Protein AF-A0A843HPQ5-F1 (afdb_monomer_lite)

Foldseek 3Di:
DLCQLCVLQVFPQWDADPLFIHGDQVRQDPDPVSLVSLVVSCVSQLLNFWDADPVRGIDGDCSLPCPVCVPDPPNPDDRDDDDDPQAFDPLQLLLCQLCVSQPQSQWDRDPSDIDGNPVSDSLSCSSQQARQRSRDDDDDPKHKFWPAKDKDFQPVLDLPPCVLCVSDPQSQKDKDFADDPDDDDDHPRPGIDIDGNRVRDRQSRRSCVRGPSNRMDITIDMDIDD

pLDDT: mean 87.88, std 9.89, range [51.66, 97.44]

Secondary structure (DSSP, 8-state):
--SHHHHH--STTEEEETTEEEE-GGG----HHHHHHHHHHHHT-TT--EEE-TTS-EEES----SHHHHT-TT-----------S---TT-----HHHHT-TT--EEEETTEEEE-TTT-----HHHHT-TT--S--SS---EEEEEEEEEE-TTT-----HHHHH-TT--EEEEE-------TT-S-TTEEEEE-TTT-----HHHHH-TT--EEEEEEEEE--

Sequence (226 aa):
NCGLCKETFDSPALKRDENALRYDPSLDEDTEENKAKRLEAIYACPVSSLTESEDNKLFGYCVSCGKCVNECKEEARSFQVISWDGEVNDDCISCGICAELCPEDAITLQRGAINVDLDKCIMCETCAIHCPKDAIPKTTSVKYEIAGGFNYIDENLCVKCGLCEGICPEEAISTVEISSDEVNLGTKNKNLKFVVDDDKCIYCGACMNICPSKSFIFEREFERVN

Radius of gyration: 22.91 Å; chains: 1; bounding box: 70×32×64 Å

Structure (mmCIF, N/CA/C/O backbone):
data_AF-A0A843HPQ5-F1
#
_entry.id   AF-A0A843HPQ5-F1
#
loop_
_atom_site.group_PDB
_atom_site.id
_atom_site.type_symbol
_atom_site.label_atom_id
_atom_site.label_alt_id
_atom_site.label_comp_id
_atom_site.label_asym_id
_atom_site.label_entity_id
_atom_site.label_seq_id
_atom_site.pdbx_PDB_ins_code
_atom_site.Cartn_x
_atom_site.Cartn_y
_atom_site.Cartn_z
_atom_site.occupancy
_atom_site.B_iso_or_equiv
_atom_site.auth_seq_id
_atom_site.auth_comp_id
_atom_site.auth_asym_id
_atom_site.auth_atom_id
_atom_site.pdbx_PDB_model_num
ATOM 1 N N . ASN A 1 1 ?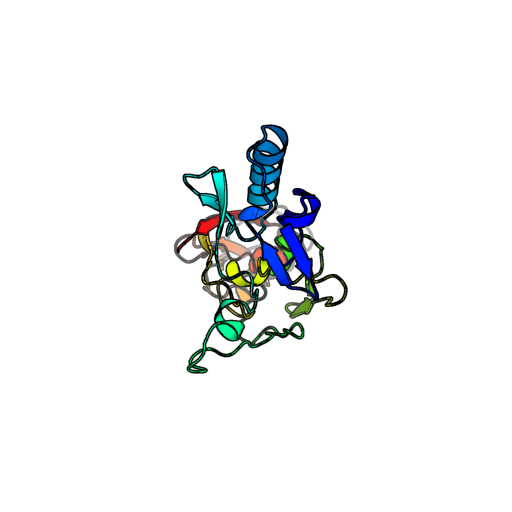 -11.115 -2.108 10.274 1.00 75.19 1 ASN A N 1
ATOM 2 C CA . ASN A 1 1 ? -11.541 -3.044 11.351 1.00 75.19 1 ASN A CA 1
ATOM 3 C C . ASN A 1 1 ? -10.697 -4.325 11.382 1.00 75.19 1 ASN A C 1
ATOM 5 O O . ASN A 1 1 ? -11.216 -5.411 11.637 1.00 75.19 1 ASN A O 1
ATOM 9 N N . CYS A 1 2 ? -9.385 -4.215 11.163 1.00 81.56 2 CYS A N 1
ATOM 10 C CA . CYS A 1 2 ? -8.549 -5.392 10.936 1.00 81.56 2 CYS A CA 1
ATOM 11 C C . CYS A 1 2 ? -8.356 -6.295 12.156 1.00 81.56 2 CYS A C 1
ATOM 13 O O . CYS A 1 2 ? -8.184 -7.494 11.993 1.00 81.56 2 CYS A O 1
ATOM 15 N N . GLY A 1 3 ? -8.455 -5.752 13.371 1.00 85.12 3 GLY A N 1
ATOM 16 C CA . GLY A 1 3 ? -8.310 -6.539 14.597 1.00 85.12 3 GLY A CA 1
ATOM 17 C C . GLY A 1 3 ? -6.935 -6.456 15.252 1.00 85.12 3 GLY A C 1
ATOM 18 O O . GLY A 1 3 ? -6.853 -6.769 16.430 1.00 85.12 3 GLY A O 1
ATOM 19 N N . LEU A 1 4 ? -5.903 -5.943 14.576 1.00 88.38 4 LEU A N 1
ATOM 20 C CA . LEU A 1 4 ? -4.533 -5.900 15.117 1.00 88.38 4 LEU A CA 1
ATOM 21 C C . LEU A 1 4 ? -4.435 -5.191 16.480 1.00 88.38 4 LEU A C 1
ATOM 23 O O . LEU A 1 4 ? -3.784 -5.671 17.400 1.00 88.38 4 LEU A O 1
ATOM 27 N N . CYS A 1 5 ? -5.170 -4.092 16.667 1.00 88.31 5 CYS A N 1
ATOM 28 C CA . CYS A 1 5 ? -5.234 -3.398 17.956 1.00 88.31 5 CYS A CA 1
ATOM 29 C C . CYS A 1 5 ? -5.894 -4.224 19.077 1.00 88.31 5 CYS A C 1
ATOM 31 O O . CYS A 1 5 ? -5.607 -4.008 20.249 1.00 88.31 5 CYS A O 1
ATOM 33 N N . LYS A 1 6 ? -6.783 -5.167 18.740 1.00 87.44 6 LYS A N 1
ATOM 34 C CA . LYS A 1 6 ? -7.411 -6.084 19.702 1.00 87.44 6 LYS A CA 1
ATOM 35 C C . LYS A 1 6 ? -6.463 -7.205 20.126 1.00 87.44 6 LYS A C 1
ATOM 37 O O . LYS A 1 6 ? -6.603 -7.719 21.237 1.00 87.44 6 LYS A O 1
ATOM 42 N N . GLU A 1 7 ? -5.560 -7.611 19.242 1.00 88.19 7 GLU A N 1
ATOM 43 C CA . GLU A 1 7 ? -4.557 -8.640 19.528 1.00 88.19 7 GLU A CA 1
ATOM 44 C C . GLU A 1 7 ? -3.530 -8.141 20.544 1.00 88.19 7 GLU A C 1
ATOM 46 O O . GLU A 1 7 ? -3.144 -8.894 21.433 1.00 88.19 7 GLU A O 1
ATOM 51 N N . THR A 1 8 ? -3.157 -6.860 20.470 1.00 88.75 8 THR A N 1
ATOM 52 C CA . THR A 1 8 ? -2.258 -6.230 21.446 1.00 88.75 8 THR A CA 1
ATOM 53 C C . THR A 1 8 ? -2.991 -5.776 22.710 1.00 88.75 8 THR A C 1
ATOM 55 O O . THR A 1 8 ? -2.541 -6.051 23.822 1.00 88.75 8 THR A O 1
ATOM 58 N N . PHE A 1 9 ? -4.173 -5.158 22.585 1.00 89.00 9 PHE A N 1
ATOM 59 C CA . PHE A 1 9 ? -4.995 -4.782 23.738 1.00 89.00 9 PHE A CA 1
ATOM 60 C C . PHE A 1 9 ? -6.090 -5.812 24.030 1.00 89.00 9 PHE A C 1
ATOM 62 O O . PHE A 1 9 ? -7.265 -5.650 23.680 1.00 89.00 9 PHE A O 1
ATOM 69 N N . ASP A 1 10 ? -5.702 -6.880 24.730 1.00 83.44 10 ASP A N 1
ATOM 70 C CA . ASP A 1 10 ? -6.635 -7.893 25.223 1.00 83.44 10 ASP A CA 1
ATOM 71 C C . ASP A 1 10 ? -7.395 -7.428 26.475 1.00 83.44 10 ASP A C 1
ATOM 73 O O . ASP A 1 10 ? -7.060 -7.773 27.607 1.00 83.44 10 ASP A O 1
ATOM 77 N N . SER A 1 11 ? -8.406 -6.584 26.258 1.00 85.19 11 SER A N 1
ATOM 78 C CA . SER A 1 11 ? -9.277 -6.029 27.297 1.00 85.19 11 SER A CA 1
ATOM 79 C C . SER A 1 11 ? -10.754 -6.235 26.952 1.00 85.19 11 SER A C 1
ATOM 81 O O . SER A 1 11 ? -11.117 -6.167 25.778 1.00 85.19 11 SER A O 1
ATOM 83 N N . PRO A 1 12 ? -11.654 -6.406 27.942 1.00 86.12 12 PRO A N 1
ATOM 84 C CA . PRO A 1 12 ? -13.098 -6.388 27.708 1.00 86.12 12 PRO A CA 1
ATOM 85 C C . PRO A 1 12 ? -13.594 -5.093 27.055 1.00 86.12 12 PRO A C 1
ATOM 87 O O . PRO A 1 12 ? -14.658 -5.104 26.438 1.00 86.12 12 PRO A O 1
ATOM 90 N N . ALA A 1 13 ? -12.845 -3.998 27.189 1.00 88.19 13 ALA A N 1
ATOM 91 C CA . ALA A 1 13 ? -13.174 -2.719 26.583 1.00 88.19 13 ALA A CA 1
ATOM 92 C C . ALA A 1 13 ? -13.064 -2.737 25.062 1.00 88.19 13 ALA A C 1
ATOM 94 O O . ALA A 1 13 ? -13.847 -2.064 24.408 1.00 88.19 13 ALA A O 1
ATOM 95 N N . LEU A 1 14 ? -12.131 -3.497 24.485 1.00 87.75 14 LEU A N 1
ATOM 96 C CA . LEU A 1 14 ? -11.937 -3.582 23.042 1.00 87.75 14 LEU A CA 1
ATOM 97 C C . LEU A 1 14 ? -12.294 -4.993 22.583 1.00 87.75 14 LEU A C 1
ATOM 99 O O . LEU A 1 14 ? -11.718 -5.967 23.047 1.00 87.75 14 LEU A O 1
ATOM 103 N N . LYS A 1 15 ? -13.247 -5.133 21.666 1.00 86.56 15 LYS A N 1
ATOM 104 C CA . LYS A 1 15 ? -13.678 -6.424 21.111 1.00 86.56 15 LYS A CA 1
ATOM 105 C C . LYS A 1 15 ? -13.768 -6.349 19.594 1.00 86.56 15 LYS A C 1
ATOM 107 O O . LYS A 1 15 ? -13.924 -5.269 19.028 1.00 86.56 15 LYS A O 1
ATOM 112 N N . ARG A 1 16 ? -13.691 -7.503 18.936 1.00 83.31 16 ARG A N 1
ATOM 113 C CA . ARG A 1 16 ? -13.966 -7.653 17.505 1.00 83.31 16 ARG A CA 1
ATOM 114 C C . ARG A 1 16 ? -15.173 -8.570 17.361 1.00 83.31 16 ARG A C 1
ATOM 116 O O . ARG A 1 16 ? -15.117 -9.705 17.819 1.00 83.31 16 ARG A O 1
ATOM 123 N N . ASP A 1 17 ? -16.241 -8.056 16.770 1.00 79.12 17 ASP A N 1
ATOM 124 C CA . ASP A 1 17 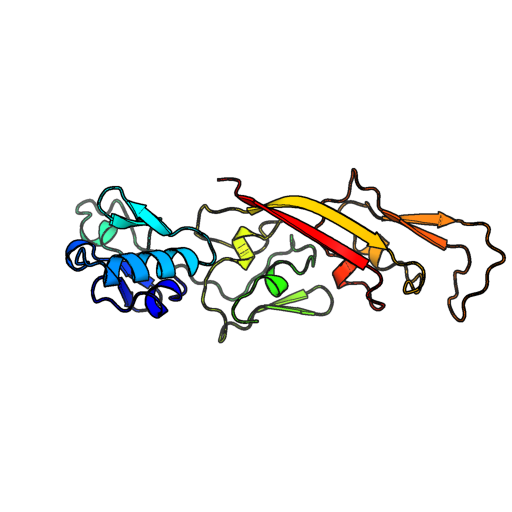? -17.496 -8.773 16.545 1.00 79.12 17 ASP A CA 1
ATOM 125 C C . ASP A 1 17 ? -17.842 -8.701 15.058 1.00 79.12 17 ASP A C 1
ATOM 127 O O . ASP A 1 17 ? -17.848 -7.605 14.502 1.00 79.12 17 ASP A O 1
ATOM 131 N N . GLU A 1 18 ? -18.032 -9.853 14.412 1.00 71.56 18 GLU A N 1
ATOM 132 C CA . GLU A 1 18 ? -18.406 -9.980 12.990 1.00 71.56 18 GLU A CA 1
ATOM 133 C C . GLU A 1 18 ? -17.689 -8.976 12.050 1.00 71.56 18 GLU A C 1
ATOM 135 O O . GLU A 1 18 ? -18.308 -8.267 11.263 1.00 71.56 18 GLU A O 1
ATOM 140 N N . ASN A 1 19 ? -16.351 -8.906 12.144 1.00 67.75 19 ASN A N 1
ATOM 141 C CA . ASN A 1 19 ? -15.459 -8.006 11.385 1.00 67.75 19 ASN A CA 1
ATOM 142 C C . ASN A 1 19 ? -15.483 -6.523 11.755 1.00 67.75 19 ASN A C 1
ATOM 144 O O . ASN A 1 19 ? -14.952 -5.693 11.015 1.00 67.75 19 ASN A O 1
ATOM 148 N N . ALA A 1 20 ? -16.014 -6.173 12.916 1.00 74.62 20 ALA A N 1
ATOM 149 C CA . ALA A 1 20 ? -16.107 -4.792 13.332 1.00 74.62 20 ALA A CA 1
ATOM 150 C C . ALA A 1 20 ? -15.548 -4.605 14.748 1.00 74.62 20 ALA A C 1
ATOM 152 O O . ALA A 1 20 ? -15.839 -5.361 15.677 1.00 74.62 20 ALA A O 1
ATOM 153 N N . LEU A 1 21 ? -14.681 -3.605 14.906 1.00 80.62 21 LEU A N 1
ATOM 154 C CA . LEU A 1 21 ? -14.078 -3.294 16.197 1.00 80.62 21 LEU A CA 1
ATOM 155 C C . LEU A 1 21 ? -15.098 -2.571 17.078 1.00 80.62 21 LEU A C 1
ATOM 157 O O . LEU A 1 21 ? -15.934 -1.798 16.612 1.00 80.62 21 LEU A O 1
ATOM 161 N N . ARG A 1 22 ? -15.073 -2.849 18.374 1.00 82.00 22 ARG A N 1
ATOM 162 C CA . ARG A 1 22 ? -15.995 -2.296 19.364 1.00 82.00 22 ARG A CA 1
ATOM 163 C C . ARG A 1 22 ? -15.175 -1.860 20.553 1.00 82.00 22 ARG A C 1
ATOM 165 O O . ARG A 1 22 ? -14.556 -2.705 21.186 1.00 82.00 22 ARG A O 1
ATOM 172 N N . TYR A 1 23 ? -15.175 -0.565 20.835 1.00 85.12 23 TYR A N 1
ATOM 173 C CA . TYR A 1 23 ? -14.546 -0.028 22.030 1.00 85.12 23 TYR A CA 1
ATOM 174 C C . TYR A 1 23 ? -15.611 0.536 22.971 1.00 85.12 23 TYR A C 1
ATOM 176 O O . TYR A 1 23 ? -16.420 1.372 22.562 1.00 85.12 23 TYR A O 1
ATOM 184 N N . ASP A 1 24 ? -15.624 0.053 24.209 1.00 85.56 24 ASP A N 1
ATOM 185 C CA . ASP A 1 24 ? -16.437 0.556 25.308 1.00 85.56 24 ASP A CA 1
ATOM 186 C C . ASP A 1 24 ? -15.519 1.176 26.376 1.00 85.56 24 ASP A C 1
ATOM 188 O O . ASP A 1 24 ? -14.944 0.449 27.193 1.00 85.56 24 ASP A O 1
ATOM 192 N N . PRO A 1 25 ? -15.376 2.513 26.400 1.00 85.44 25 PRO A N 1
ATOM 193 C CA . PRO A 1 25 ? -14.498 3.189 27.349 1.00 85.44 25 PRO A CA 1
ATOM 194 C C . PRO A 1 25 ? -14.936 3.024 28.811 1.00 85.44 25 PRO A C 1
ATOM 196 O O . PRO A 1 25 ? -14.119 3.241 29.702 1.00 85.44 25 PRO A O 1
ATOM 199 N N . SER A 1 26 ? -16.188 2.628 29.083 1.00 86.88 26 SER A N 1
ATOM 200 C CA . SER A 1 26 ? -16.657 2.374 30.455 1.00 86.88 26 SER A CA 1
ATOM 201 C C . SER A 1 26 ? -16.096 1.082 31.056 1.00 86.88 26 SER A C 1
ATOM 203 O O . SER A 1 26 ? -16.088 0.927 32.275 1.00 86.88 26 SER A O 1
ATOM 205 N N . LEU A 1 27 ? -15.605 0.175 30.207 1.00 88.81 27 LEU A N 1
ATOM 206 C CA . LEU A 1 27 ? -14.973 -1.084 30.599 1.00 88.81 27 LEU A CA 1
ATOM 207 C C . LEU A 1 27 ? -13.438 -0.997 30.591 1.00 88.81 27 LEU A C 1
ATOM 209 O O . LEU A 1 27 ? -12.770 -1.978 30.912 1.00 88.81 27 LEU A O 1
ATOM 213 N N . ASP A 1 28 ? -12.869 0.141 30.183 1.00 89.38 28 ASP A N 1
ATOM 214 C CA . ASP A 1 28 ? -11.424 0.360 30.155 1.00 89.38 28 ASP A CA 1
ATOM 215 C C . ASP A 1 28 ? -10.967 0.955 31.490 1.00 89.38 28 ASP A C 1
ATOM 217 O O . ASP A 1 28 ? -11.186 2.135 31.761 1.00 89.38 28 ASP A O 1
ATOM 221 N N . GLU A 1 29 ? -10.345 0.152 32.346 1.00 89.06 29 GLU A N 1
ATOM 222 C CA . GLU A 1 29 ? -9.823 0.621 33.631 1.00 89.06 29 GLU A CA 1
ATOM 223 C C . GLU A 1 29 ? -8.525 1.425 33.449 1.00 89.06 29 GLU A C 1
ATOM 225 O O . GLU A 1 29 ? -7.675 1.085 32.622 1.00 89.06 29 GLU A O 1
ATOM 230 N N . ASP A 1 30 ? -8.336 2.494 34.230 1.00 87.94 30 ASP A N 1
ATOM 231 C CA . ASP A 1 30 ? -7.114 3.307 34.167 1.00 87.94 30 ASP A CA 1
ATOM 232 C C . ASP A 1 30 ? -5.986 2.714 35.027 1.00 87.94 30 ASP A C 1
ATOM 234 O O . ASP A 1 30 ? -5.630 3.226 36.088 1.00 87.94 30 ASP A O 1
ATOM 238 N N . THR A 1 31 ? -5.454 1.578 34.577 1.00 90.75 31 THR A N 1
ATOM 239 C CA . THR A 1 31 ? -4.300 0.899 35.181 1.00 90.75 31 THR A CA 1
ATOM 240 C C . THR A 1 31 ? -3.042 1.125 34.342 1.00 90.75 31 THR A C 1
ATOM 242 O O . THR A 1 31 ? -3.123 1.348 33.134 1.00 90.75 31 THR A O 1
ATOM 245 N N . GLU A 1 32 ? -1.857 1.028 34.953 1.00 88.75 32 GLU A N 1
ATOM 246 C CA . GLU A 1 32 ? -0.580 1.134 34.221 1.00 88.75 32 GLU A CA 1
ATOM 247 C C . GLU A 1 32 ? -0.431 0.049 33.140 1.00 88.75 32 GLU A C 1
ATOM 249 O O . GLU A 1 32 ? 0.114 0.305 32.068 1.00 88.75 32 GLU A O 1
ATOM 254 N N . GLU A 1 33 ? -0.983 -1.143 33.379 1.00 89.81 33 GLU A N 1
ATOM 255 C CA . GLU A 1 33 ? -1.026 -2.218 32.384 1.00 89.81 33 GLU A CA 1
ATOM 256 C C . GLU A 1 33 ? -1.899 -1.839 31.180 1.00 89.81 33 GLU A C 1
ATOM 258 O O . GLU A 1 33 ? -1.475 -1.996 30.034 1.00 89.81 33 GLU A O 1
ATOM 263 N N . ASN A 1 34 ? -3.096 -1.292 31.415 1.00 88.62 34 ASN A N 1
ATOM 264 C CA . ASN A 1 34 ? -3.974 -0.870 30.326 1.00 88.62 34 ASN A CA 1
ATOM 265 C C . ASN A 1 34 ? -3.398 0.328 29.565 1.00 88.62 34 ASN A C 1
ATOM 267 O O . ASN A 1 34 ? -3.519 0.360 28.344 1.00 88.62 34 ASN A O 1
ATOM 271 N N . LYS A 1 35 ? -2.718 1.268 30.237 1.00 88.81 35 LYS A N 1
ATOM 272 C CA . LYS A 1 35 ? -1.985 2.362 29.571 1.00 88.81 35 LYS A CA 1
ATOM 273 C C . LYS A 1 35 ? -0.956 1.827 28.577 1.00 88.81 35 LYS A C 1
ATOM 275 O O . LYS A 1 35 ? -0.959 2.236 27.418 1.00 88.81 35 LYS A O 1
ATOM 280 N N . ALA A 1 36 ? -0.121 0.877 29.004 1.00 88.69 36 ALA A N 1
ATOM 281 C CA . ALA A 1 36 ? 0.876 0.261 28.131 1.00 88.69 36 ALA A CA 1
ATOM 282 C C . ALA A 1 36 ? 0.223 -0.450 26.931 1.00 88.69 36 ALA A C 1
ATOM 284 O O . ALA A 1 36 ? 0.604 -0.209 25.787 1.00 88.69 36 ALA A O 1
ATOM 285 N N . LYS A 1 37 ? -0.826 -1.248 27.166 1.00 90.12 37 LYS A N 1
ATOM 286 C CA . LYS A 1 37 ? -1.526 -1.965 26.088 1.00 90.12 37 LYS A CA 1
ATOM 287 C C . LYS A 1 37 ? -2.279 -1.041 25.125 1.00 90.12 37 LYS A C 1
ATOM 289 O O . LYS A 1 37 ? -2.337 -1.329 23.932 1.00 90.12 37 LYS A O 1
ATOM 294 N N . ARG A 1 38 ? -2.842 0.081 25.595 1.00 90.19 38 ARG A N 1
ATOM 295 C CA . ARG A 1 38 ? -3.448 1.102 24.718 1.00 90.19 38 ARG A CA 1
ATOM 296 C C . ARG A 1 38 ? -2.418 1.682 23.762 1.00 90.19 38 ARG A C 1
ATOM 298 O O . ARG A 1 38 ? -2.693 1.805 22.571 1.00 90.19 38 ARG A O 1
ATOM 305 N N . LEU A 1 39 ? -1.231 1.992 24.275 1.00 89.00 39 LEU A N 1
ATOM 306 C CA . LEU A 1 39 ? -0.132 2.487 23.462 1.00 89.00 39 LEU A CA 1
ATOM 307 C C . LEU A 1 39 ? 0.282 1.456 22.397 1.00 89.00 39 LEU A C 1
ATOM 309 O O . LEU A 1 39 ? 0.426 1.806 21.227 1.00 89.00 39 LEU A O 1
ATOM 313 N N . GLU A 1 40 ? 0.384 0.176 22.763 1.00 90.56 40 GLU A N 1
ATOM 314 C CA . GLU A 1 40 ? 0.637 -0.911 21.806 1.00 90.56 40 GLU A CA 1
ATOM 315 C C . GLU A 1 40 ? -0.475 -1.041 20.752 1.00 90.56 40 GLU A C 1
ATOM 317 O O . GLU A 1 40 ? -0.189 -1.231 19.572 1.00 90.56 40 GLU A O 1
ATOM 322 N N . ALA A 1 41 ? -1.746 -0.896 21.136 1.00 89.88 41 ALA A N 1
ATOM 323 C CA . ALA A 1 41 ? -2.879 -0.901 20.209 1.00 89.88 41 ALA A CA 1
ATOM 324 C C . ALA A 1 41 ? -2.863 0.270 19.221 1.00 89.88 41 ALA A C 1
ATOM 326 O O . ALA A 1 41 ? -3.220 0.087 18.054 1.00 89.88 41 ALA A O 1
ATOM 327 N N . ILE A 1 42 ? -2.440 1.454 19.670 1.00 89.38 42 ILE A N 1
ATOM 328 C CA . ILE A 1 42 ? -2.253 2.627 18.811 1.00 89.38 42 ILE A CA 1
ATOM 329 C C . ILE A 1 42 ? -1.168 2.338 17.769 1.00 89.38 42 ILE A C 1
ATOM 331 O O . ILE A 1 42 ? -1.420 2.509 16.576 1.00 89.38 42 ILE A O 1
ATOM 335 N N . TYR A 1 43 ? -0.008 1.826 18.188 1.00 88.38 43 TYR A N 1
ATOM 336 C CA . TYR A 1 43 ? 1.087 1.494 17.269 1.00 88.38 43 TYR A CA 1
ATOM 337 C C . TYR A 1 43 ? 0.780 0.315 16.342 1.00 88.38 43 TYR A C 1
ATOM 339 O O . TYR A 1 43 ? 1.254 0.288 15.211 1.00 88.38 43 TYR A O 1
ATOM 347 N N . ALA A 1 44 ? -0.046 -0.634 16.783 1.00 89.31 44 ALA A N 1
ATOM 348 C CA . ALA A 1 44 ? -0.500 -1.746 15.954 1.00 89.31 44 ALA A CA 1
ATOM 349 C C . ALA A 1 44 ? -1.505 -1.321 14.870 1.00 89.31 44 ALA A C 1
ATOM 351 O O . ALA A 1 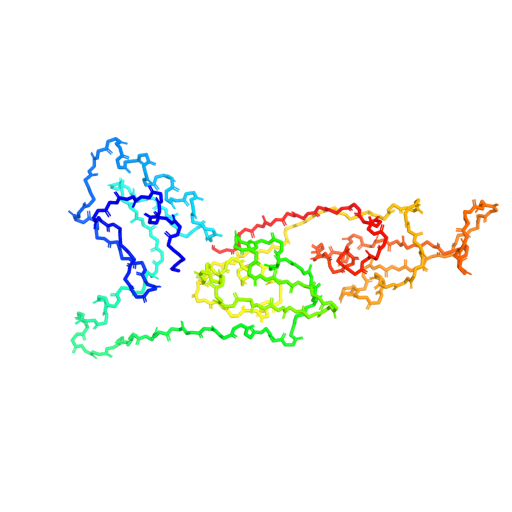44 ? -1.837 -2.123 13.999 1.00 89.31 44 ALA A O 1
ATOM 352 N N . CYS A 1 45 ? -2.040 -0.094 14.915 1.00 87.56 45 CYS A N 1
ATOM 353 C CA . CYS A 1 45 ? -3.002 0.380 13.930 1.00 87.56 45 CYS A CA 1
ATOM 354 C C . CYS A 1 45 ? -2.300 0.721 12.603 1.00 87.56 45 CYS A C 1
ATOM 356 O O . CYS A 1 45 ? -1.664 1.769 12.500 1.00 87.56 45 CYS A O 1
ATOM 358 N N . PRO A 1 46 ? -2.492 -0.068 11.531 1.00 83.69 46 PRO A N 1
ATOM 359 C CA . PRO A 1 46 ? -1.712 0.074 10.299 1.00 83.69 46 PRO A CA 1
ATOM 360 C C . PRO A 1 46 ? -2.164 1.264 9.434 1.00 83.69 46 PRO A C 1
ATOM 362 O O . PRO A 1 46 ? -1.616 1.509 8.362 1.00 83.69 46 PRO A O 1
ATOM 365 N N . VAL A 1 47 ? -3.195 1.983 9.883 1.00 84.56 47 VAL A N 1
ATOM 366 C CA . VAL A 1 47 ? -3.717 3.203 9.256 1.00 84.56 47 VAL A CA 1
ATOM 367 C C . VAL A 1 47 ? -3.713 4.391 10.223 1.00 84.56 47 VAL A C 1
ATOM 369 O O . VAL A 1 47 ? -4.398 5.380 9.978 1.00 84.56 47 VAL A O 1
ATOM 372 N N . SER A 1 48 ? -2.972 4.290 11.338 1.00 83.69 48 SER A N 1
ATOM 373 C CA . SER A 1 48 ? -2.665 5.401 12.262 1.00 83.69 48 SER A CA 1
ATOM 374 C C . SER A 1 48 ? -3.884 6.226 12.685 1.00 83.69 48 SER A C 1
ATOM 376 O O . SER A 1 48 ? -3.877 7.458 12.714 1.00 83.69 48 SER A O 1
ATOM 378 N N . SER A 1 49 ? -4.976 5.521 12.947 1.00 81.62 49 SER A N 1
ATOM 379 C CA . SER A 1 49 ? -6.313 6.098 13.109 1.00 81.62 49 SER A CA 1
ATOM 380 C C . SER A 1 49 ? -6.846 5.985 14.537 1.00 81.62 49 SER A C 1
ATOM 382 O O . SER A 1 49 ? -7.896 6.546 14.854 1.00 81.62 49 SER A O 1
ATOM 384 N N . LEU A 1 50 ? -6.113 5.268 15.389 1.00 85.62 50 LEU A N 1
ATOM 385 C CA . LEU A 1 50 ? -6.302 5.240 16.830 1.00 85.62 50 LEU A CA 1
ATOM 386 C C . LEU A 1 50 ? -5.354 6.248 17.477 1.00 85.62 50 LEU A C 1
ATOM 388 O O . LEU A 1 50 ? -4.189 6.342 17.101 1.00 85.62 50 LEU A O 1
ATOM 392 N N . THR A 1 51 ? -5.859 6.972 18.462 1.00 87.00 51 THR A N 1
ATOM 393 C CA . THR A 1 51 ? -5.121 7.912 19.304 1.00 87.00 51 THR A CA 1
ATOM 394 C C . THR A 1 51 ? -5.557 7.735 20.757 1.00 87.00 51 THR A C 1
ATOM 396 O O . THR A 1 51 ? -6.466 6.958 21.056 1.00 87.00 51 THR A O 1
ATOM 399 N N . GLU A 1 52 ? -4.929 8.466 21.672 1.00 87.94 52 GLU A N 1
ATOM 400 C CA . GLU A 1 52 ? -5.375 8.560 23.062 1.00 87.94 52 GLU A CA 1
ATOM 401 C C . GLU A 1 52 ? -6.119 9.888 23.288 1.00 87.94 52 GLU A C 1
ATOM 403 O O . GLU A 1 52 ? -5.760 10.911 22.701 1.00 87.94 52 GLU A O 1
ATOM 408 N N . SER A 1 53 ? -7.193 9.867 24.080 1.00 86.50 53 SER A N 1
ATOM 409 C CA . SER A 1 53 ? -7.889 11.071 24.548 1.00 86.50 53 SER A CA 1
ATOM 410 C C . SER A 1 53 ? -7.230 11.658 25.801 1.00 86.50 53 SER A C 1
ATOM 412 O O . SER A 1 53 ? -6.423 11.005 26.455 1.00 86.50 53 SER A O 1
ATOM 414 N N . GLU A 1 54 ? -7.637 12.867 26.196 1.00 85.06 54 GLU A N 1
ATOM 415 C CA . GLU A 1 54 ? -7.173 13.511 27.439 1.00 85.06 54 GLU A CA 1
ATOM 416 C C . GLU A 1 54 ? -7.440 12.666 28.705 1.00 85.06 54 GLU A C 1
ATOM 418 O O . GLU A 1 54 ? -6.692 12.756 29.675 1.00 85.06 54 GLU A O 1
ATOM 423 N N . ASP A 1 55 ? -8.459 11.800 28.675 1.00 84.12 55 ASP A N 1
ATOM 424 C CA . ASP A 1 55 ? -8.845 10.906 29.779 1.00 84.12 55 ASP A CA 1
ATOM 425 C C . ASP A 1 55 ? -8.151 9.525 29.726 1.00 84.12 55 ASP A C 1
ATOM 427 O O . ASP A 1 55 ? -8.632 8.559 30.328 1.00 84.12 55 ASP A O 1
ATOM 431 N N . ASN A 1 56 ? -7.052 9.396 28.973 1.00 83.69 56 ASN A N 1
ATOM 432 C CA . ASN A 1 56 ? -6.323 8.140 28.755 1.00 83.69 56 ASN A CA 1
ATOM 433 C C . ASN A 1 56 ? -7.221 7.007 28.215 1.00 83.69 56 ASN A C 1
ATOM 435 O O . ASN A 1 56 ? -7.190 5.878 28.713 1.00 83.69 56 ASN A O 1
ATOM 439 N N . LYS A 1 57 ? -8.079 7.300 27.230 1.00 85.50 57 LYS A N 1
ATOM 440 C CA . LYS A 1 57 ? -8.924 6.306 26.542 1.00 85.50 57 LYS A CA 1
ATOM 441 C C . LYS A 1 57 ? -8.559 6.214 25.073 1.00 85.50 57 LYS A C 1
ATOM 443 O O . LYS A 1 57 ? -8.090 7.188 24.489 1.00 85.50 57 LYS A O 1
ATOM 448 N N . LEU A 1 58 ? -8.825 5.062 24.455 1.00 83.44 58 LEU A N 1
ATOM 449 C CA . LEU A 1 58 ? -8.702 4.953 23.004 1.00 83.44 58 LEU A CA 1
ATOM 450 C C . LEU A 1 58 ? -9.735 5.864 22.337 1.00 83.44 58 LEU A C 1
ATOM 452 O O . LEU A 1 58 ? -10.933 5.802 22.613 1.00 83.44 58 LEU A O 1
ATOM 456 N N . PHE A 1 59 ? -9.251 6.700 21.435 1.00 81.44 59 PHE A N 1
ATOM 457 C CA . PHE A 1 59 ? -10.041 7.598 20.614 1.00 81.44 59 PHE A CA 1
ATOM 458 C C . PHE A 1 59 ? -9.717 7.354 19.138 1.00 81.44 59 PHE A C 1
ATOM 460 O O . PHE A 1 59 ? -8.642 6.865 18.799 1.00 81.44 59 PHE A O 1
ATOM 467 N N . GLY A 1 60 ? -10.660 7.638 18.242 1.00 75.62 60 GLY A N 1
ATOM 468 C CA . GLY A 1 60 ? -10.470 7.415 16.812 1.00 75.62 60 GLY A CA 1
ATOM 469 C C . GLY A 1 60 ? -11.746 7.571 15.985 1.00 75.62 60 GLY A C 1
ATOM 470 O O . GLY A 1 60 ? -12.786 8.017 16.470 1.00 75.62 60 GLY A O 1
ATOM 471 N N . TYR A 1 61 ? -11.642 7.202 14.710 1.00 67.25 61 TYR A N 1
ATOM 472 C CA . TYR A 1 61 ? -12.715 7.186 13.707 1.00 67.25 61 TYR A CA 1
ATOM 473 C C . TYR A 1 61 ? -13.838 6.169 14.001 1.00 67.25 61 TYR A C 1
ATOM 475 O O . TYR A 1 61 ? -13.764 5.347 14.915 1.00 67.25 61 TYR A O 1
ATOM 483 N N . CYS A 1 62 ? -14.909 6.220 13.197 1.00 73.38 62 CYS A N 1
ATOM 484 C CA . CYS A 1 62 ? -16.056 5.316 13.297 1.00 73.38 62 CYS A CA 1
ATOM 485 C C . CYS A 1 62 ? -15.627 3.838 13.222 1.00 73.38 62 CYS A C 1
ATOM 487 O O . CYS A 1 62 ? -15.326 3.320 12.151 1.00 73.38 62 CYS A O 1
ATOM 489 N N . VAL A 1 63 ? -15.718 3.113 14.339 1.00 69.69 63 VAL A N 1
ATOM 490 C CA . VAL A 1 63 ? -15.446 1.659 14.397 1.00 69.69 63 VAL A CA 1
ATOM 491 C C . VAL A 1 63 ? -16.603 0.805 13.853 1.00 69.69 63 VAL A C 1
ATOM 493 O O . VAL A 1 63 ? -16.654 -0.411 14.025 1.00 69.69 63 VAL A O 1
ATOM 496 N N . SER A 1 64 ? -17.578 1.447 13.202 1.00 71.06 64 SER A N 1
ATOM 497 C CA . SER A 1 64 ? -18.784 0.807 12.678 1.00 71.06 64 SER A CA 1
ATOM 498 C C . SER A 1 64 ? -19.546 0.019 13.753 1.00 71.06 64 SER A C 1
ATOM 500 O O . SER A 1 64 ? -19.976 -1.102 13.505 1.00 71.06 64 SER A O 1
ATOM 502 N N . CYS A 1 65 ? -19.706 0.589 14.960 1.00 72.19 65 CYS A N 1
ATOM 503 C CA . CYS A 1 65 ? -20.396 -0.062 16.086 1.00 72.19 65 CYS A CA 1
ATOM 504 C C . CYS A 1 65 ? -21.914 -0.157 15.965 1.00 72.19 65 CYS A C 1
ATOM 506 O O . CYS A 1 65 ? -22.541 -0.850 16.759 1.00 72.19 65 CYS A O 1
ATOM 508 N N . GLY A 1 66 ? -22.513 0.575 15.027 1.00 75.69 66 GLY A N 1
ATOM 509 C CA . GLY A 1 66 ? -23.964 0.629 14.858 1.00 75.69 66 GLY A CA 1
ATOM 510 C C . GLY A 1 66 ? -24.713 1.340 15.993 1.00 75.69 66 GLY A C 1
ATOM 511 O O . GLY A 1 66 ? -25.885 1.649 15.825 1.00 75.69 66 GLY A O 1
ATOM 512 N N . LYS A 1 67 ? -24.064 1.694 17.114 1.00 78.00 67 LYS A N 1
ATOM 513 C CA . LYS A 1 67 ? -24.722 2.349 18.261 1.00 78.00 67 LYS A CA 1
ATOM 514 C C . LYS A 1 67 ? -25.419 3.652 17.867 1.00 78.00 67 LYS A C 1
ATOM 516 O O . LYS A 1 67 ? -26.540 3.899 18.285 1.00 78.00 67 LYS A O 1
ATOM 521 N N . CYS A 1 68 ? -24.794 4.459 17.010 1.00 82.19 68 CYS A N 1
ATOM 522 C CA . CYS A 1 68 ? -25.397 5.700 16.523 1.00 82.19 68 CYS A CA 1
ATOM 523 C C . CYS A 1 68 ? -26.649 5.480 15.661 1.00 82.19 68 CYS A C 1
ATOM 525 O O . CYS A 1 68 ? -27.489 6.370 15.610 1.00 82.19 68 CYS A O 1
ATOM 527 N N . VAL A 1 69 ? -26.767 4.328 14.994 1.00 85.75 69 VAL A N 1
ATOM 528 C CA . VAL A 1 69 ? -27.949 3.932 14.215 1.00 85.75 69 VAL A CA 1
ATOM 529 C C . VAL A 1 69 ? -29.021 3.401 15.162 1.00 85.75 69 VAL A C 1
ATOM 531 O O . VAL A 1 69 ? -30.146 3.879 15.120 1.00 85.75 69 VAL A O 1
ATOM 534 N N . ASN A 1 70 ? -28.648 2.509 16.085 1.00 84.25 70 ASN A N 1
ATOM 535 C CA . ASN A 1 70 ? -29.562 1.914 17.066 1.00 84.25 70 ASN A CA 1
ATOM 536 C C . ASN A 1 70 ? -30.235 2.955 17.978 1.00 84.25 70 ASN A C 1
ATOM 538 O O . ASN A 1 70 ? -31.404 2.810 18.315 1.00 84.25 70 ASN A O 1
ATOM 542 N N . GLU A 1 71 ? -29.513 4.005 18.375 1.00 89.00 71 GLU A N 1
ATOM 543 C CA . GLU A 1 71 ? -30.046 5.079 19.230 1.00 89.00 71 GLU A CA 1
ATOM 544 C C . GLU A 1 71 ? -30.843 6.142 18.444 1.00 89.00 71 GLU A C 1
ATOM 546 O O . GLU A 1 71 ? -31.505 7.002 19.035 1.00 89.00 71 GLU A O 1
ATOM 551 N N . CYS A 1 72 ? -30.776 6.138 17.107 1.00 89.25 72 CYS A N 1
ATOM 552 C CA . CYS A 1 72 ? -31.383 7.179 16.284 1.00 89.25 72 CYS A CA 1
ATOM 553 C C . CYS A 1 72 ? -32.887 6.940 16.098 1.00 89.25 72 CYS A C 1
ATOM 555 O O . CYS A 1 72 ? -33.317 6.257 15.176 1.00 89.25 72 CYS A O 1
ATOM 557 N N . LYS A 1 73 ? -33.695 7.578 16.950 1.00 92.50 73 LYS A N 1
ATOM 558 C CA . LYS A 1 73 ? -35.169 7.505 16.904 1.00 92.50 73 LYS A CA 1
ATOM 559 C C . LYS A 1 73 ? -35.788 8.011 15.601 1.00 92.50 73 LYS A C 1
ATOM 561 O O . LYS A 1 73 ? -36.875 7.583 15.244 1.00 92.50 73 LYS A O 1
ATOM 566 N N . GLU A 1 74 ? -35.100 8.928 14.928 1.00 95.62 74 GLU A N 1
ATOM 567 C CA . GLU A 1 74 ? -35.568 9.570 13.695 1.00 95.62 74 GLU A CA 1
ATOM 568 C C . GLU A 1 74 ? -35.100 8.834 12.428 1.00 95.62 74 GLU A C 1
ATOM 570 O O . GLU A 1 74 ? -35.274 9.355 11.331 1.00 95.62 74 GLU A O 1
ATOM 575 N N . GLU A 1 75 ? -34.425 7.682 12.563 1.00 87.38 75 GLU A N 1
ATOM 576 C CA . GLU A 1 75 ? -33.888 6.883 11.444 1.00 87.38 75 GLU A CA 1
ATOM 577 C C . GLU A 1 75 ? -32.996 7.685 10.467 1.00 87.38 75 GLU A C 1
ATOM 579 O O . GLU A 1 75 ? -32.756 7.294 9.326 1.00 87.38 75 GLU A O 1
ATOM 584 N N . ALA A 1 76 ? -32.433 8.808 10.925 1.00 90.25 76 ALA A N 1
ATOM 585 C CA . ALA A 1 76 ? -31.606 9.703 10.113 1.00 90.25 76 ALA A CA 1
ATOM 586 C C . ALA A 1 76 ? -30.240 9.098 9.735 1.00 90.25 76 ALA A C 1
ATOM 588 O O . ALA A 1 76 ? -29.487 9.682 8.956 1.00 90.25 76 ALA A O 1
ATOM 589 N N . ARG A 1 77 ? -29.883 7.949 10.318 1.00 84.25 77 ARG A N 1
ATOM 590 C CA . ARG A 1 77 ? -28.646 7.210 10.053 1.00 84.25 77 ARG A CA 1
ATOM 591 C C . ARG A 1 77 ? -28.997 5.763 9.742 1.00 84.25 77 ARG A C 1
ATOM 593 O O . ARG A 1 77 ? -29.825 5.177 10.426 1.00 84.25 77 ARG A O 1
ATOM 600 N N . SER A 1 78 ? -28.307 5.176 8.770 1.00 81.00 78 SER A N 1
ATOM 601 C CA . SER A 1 78 ? -28.372 3.743 8.484 1.00 81.00 78 SER A CA 1
ATOM 602 C C . SER A 1 78 ? -26.992 3.109 8.629 1.00 81.00 78 SER A C 1
ATOM 604 O O . SER A 1 78 ? -25.966 3.775 8.472 1.00 81.00 78 SER A O 1
ATOM 606 N N . PHE A 1 79 ? -26.971 1.826 8.985 1.00 76.81 79 PHE A N 1
ATOM 607 C CA . PHE A 1 79 ? -25.746 1.043 9.067 1.00 76.81 79 PHE A CA 1
ATOM 608 C C . PHE A 1 79 ? -25.566 0.287 7.753 1.00 76.81 79 PHE A C 1
ATOM 610 O O . PHE A 1 79 ? -26.442 -0.483 7.369 1.00 76.81 79 PHE A O 1
ATOM 617 N N . GLN A 1 80 ? -24.451 0.520 7.066 1.00 72.56 80 GLN A N 1
ATOM 618 C CA . GLN A 1 80 ? -24.096 -0.198 5.846 1.00 72.56 80 GLN A CA 1
ATOM 619 C C . GLN A 1 80 ? -22.837 -1.010 6.123 1.00 72.56 80 GLN A C 1
ATOM 621 O O . GLN A 1 80 ? -21.825 -0.461 6.561 1.00 72.56 80 GLN A O 1
ATOM 626 N N . VAL A 1 81 ? -22.908 -2.316 5.881 1.00 70.25 81 VAL A N 1
ATOM 627 C CA . VAL A 1 81 ? -21.719 -3.165 5.869 1.00 70.25 81 VAL A CA 1
ATOM 628 C C . VAL A 1 81 ? -21.075 -2.988 4.506 1.00 70.25 81 VAL A C 1
ATOM 630 O O . VAL A 1 81 ? -21.651 -3.369 3.490 1.00 70.25 81 VAL A O 1
ATOM 633 N N . ILE A 1 82 ? -19.902 -2.365 4.486 1.00 72.69 82 ILE A N 1
ATOM 634 C CA . ILE A 1 82 ? -19.120 -2.214 3.263 1.00 72.69 82 ILE A CA 1
ATOM 635 C C . ILE A 1 82 ? -18.285 -3.481 3.097 1.00 72.69 82 ILE A C 1
ATOM 637 O O . ILE A 1 82 ? -17.495 -3.836 3.972 1.00 72.69 82 ILE A O 1
ATOM 641 N N . SER A 1 83 ? -18.492 -4.163 1.977 1.00 81.38 83 SER A N 1
ATOM 642 C CA . SER A 1 83 ? -17.698 -5.304 1.533 1.00 81.38 83 SER A CA 1
ATOM 643 C C . SER A 1 83 ? -16.867 -4.910 0.323 1.00 81.38 83 SER A C 1
ATOM 645 O O . SER A 1 83 ? -17.336 -4.160 -0.530 1.00 81.38 83 SER A O 1
ATOM 647 N N . TRP A 1 84 ? -15.663 -5.457 0.234 1.00 90.19 84 TRP A N 1
ATOM 648 C CA . TRP A 1 84 ? -14.801 -5.340 -0.931 1.00 90.19 84 TRP A CA 1
ATOM 649 C C . TRP A 1 84 ? -14.434 -6.746 -1.392 1.00 90.19 84 TRP A C 1
ATOM 651 O O . TRP A 1 84 ? -14.117 -7.604 -0.571 1.00 90.19 84 TRP A O 1
ATOM 661 N N . ASP A 1 85 ? -14.520 -6.983 -2.692 1.00 92.19 85 ASP A N 1
ATOM 662 C CA . ASP A 1 85 ? -14.298 -8.271 -3.351 1.00 92.19 85 ASP A CA 1
ATOM 663 C C . ASP A 1 85 ? -12.902 -8.378 -3.988 1.00 92.19 85 ASP A C 1
ATOM 665 O O . ASP A 1 85 ? -12.637 -9.289 -4.770 1.00 92.19 85 ASP A O 1
ATOM 669 N N . GLY A 1 86 ? -11.994 -7.464 -3.637 1.00 93.56 86 GLY A N 1
ATOM 670 C CA . GLY A 1 86 ? -10.642 -7.429 -4.186 1.00 93.56 86 GLY A CA 1
ATOM 671 C C . GLY A 1 86 ? -10.520 -6.614 -5.475 1.00 93.56 86 GLY A C 1
ATOM 672 O O . GLY A 1 86 ? -9.430 -6.578 -6.044 1.00 93.56 86 GLY A O 1
ATOM 673 N N . GLU A 1 87 ? -11.594 -5.957 -5.933 1.00 93.81 87 GLU A N 1
ATOM 674 C CA . GLU A 1 87 ? -11.573 -5.122 -7.135 1.00 93.81 87 GLU A CA 1
ATOM 675 C C . GLU A 1 87 ? -10.537 -3.988 -7.041 1.00 93.81 87 GLU A C 1
ATOM 677 O O . GLU A 1 87 ? -10.466 -3.246 -6.055 1.00 93.81 87 GLU A O 1
ATOM 682 N N . VAL A 1 88 ? -9.753 -3.843 -8.109 1.00 96.19 88 VAL A N 1
ATOM 683 C CA . VAL A 1 88 ? -8.842 -2.724 -8.356 1.00 96.19 88 VAL A CA 1
ATOM 684 C C . VAL A 1 88 ? -9.210 -2.149 -9.717 1.00 96.19 88 VAL A C 1
ATOM 686 O O . VAL A 1 88 ? -9.249 -2.891 -10.696 1.00 96.19 88 VAL A O 1
ATOM 689 N N . ASN A 1 89 ? -9.503 -0.852 -9.775 1.00 95.81 89 ASN A N 1
ATOM 690 C CA . ASN A 1 89 ? -9.977 -0.222 -11.005 1.00 95.81 89 ASN A CA 1
ATOM 691 C C . ASN A 1 89 ? -8.837 0.060 -12.015 1.00 95.81 89 ASN A C 1
ATOM 693 O O . ASN A 1 89 ? -7.648 -0.121 -11.726 1.00 95.81 89 ASN A O 1
ATOM 697 N N . ASP A 1 90 ? -9.219 0.550 -13.197 1.00 94.94 90 ASP A N 1
ATOM 698 C CA . ASP A 1 90 ? -8.312 0.803 -14.324 1.00 94.94 90 ASP A CA 1
ATOM 699 C C . ASP A 1 90 ? -7.328 1.973 -14.110 1.00 94.94 90 ASP A C 1
ATOM 701 O O . ASP A 1 90 ? -6.382 2.118 -14.883 1.00 94.94 90 ASP A O 1
ATOM 705 N N . ASP A 1 91 ? -7.475 2.773 -13.046 1.00 95.19 91 ASP A N 1
ATOM 706 C CA . ASP A 1 91 ? -6.510 3.830 -12.699 1.00 95.19 91 ASP A CA 1
ATOM 707 C C . ASP A 1 91 ? -5.204 3.251 -12.111 1.00 95.19 91 ASP A C 1
ATOM 709 O O . ASP A 1 91 ? -4.241 3.974 -11.828 1.00 95.19 91 ASP A O 1
ATOM 713 N N . CYS A 1 92 ? -5.139 1.931 -11.906 1.00 95.44 92 CYS A N 1
ATOM 714 C CA . CYS A 1 92 ? -3.967 1.254 -11.374 1.00 95.44 92 CYS A CA 1
ATOM 715 C C . CYS A 1 92 ? -2.750 1.345 -12.309 1.00 95.44 92 CYS A C 1
ATOM 717 O O . CYS A 1 92 ? -2.682 0.731 -13.369 1.00 95.44 92 CYS A O 1
ATOM 719 N N . ILE A 1 93 ? -1.702 2.021 -11.836 1.00 93.75 93 ILE A N 1
ATOM 720 C CA . ILE A 1 93 ? -0.426 2.185 -12.555 1.00 93.75 93 ILE A CA 1
ATOM 721 C C . ILE A 1 93 ? 0.614 1.096 -12.247 1.00 93.75 93 ILE A C 1
ATOM 723 O O . ILE A 1 93 ? 1.804 1.295 -12.475 1.00 93.75 93 ILE A O 1
ATOM 727 N N . SER A 1 94 ? 0.210 -0.042 -11.670 1.00 94.06 94 SER A N 1
ATOM 728 C CA . SER A 1 94 ? 1.126 -1.159 -11.357 1.00 94.06 94 SER A CA 1
ATOM 729 C C . SER A 1 94 ? 2.335 -0.784 -10.484 1.00 94.06 94 SER A C 1
ATOM 731 O O . SER A 1 94 ? 3.414 -1.361 -10.606 1.00 94.06 94 SER A O 1
ATOM 733 N N . CYS A 1 95 ? 2.168 0.193 -9.590 1.00 94.62 95 CYS A N 1
ATOM 734 C CA . CYS A 1 95 ? 3.268 0.731 -8.788 1.00 94.62 95 CYS A CA 1
ATOM 735 C C . CYS A 1 95 ? 3.785 -0.214 -7.694 1.00 94.62 95 CYS A C 1
ATOM 737 O O . CYS A 1 95 ? 4.912 -0.038 -7.253 1.00 94.62 95 CYS A O 1
ATOM 739 N N . GLY A 1 96 ? 2.986 -1.194 -7.255 1.00 94.88 96 GLY A N 1
ATOM 740 C CA . GLY A 1 96 ? 3.379 -2.198 -6.255 1.00 94.88 96 GLY A CA 1
ATOM 741 C C . GLY A 1 96 ? 3.227 -1.786 -4.787 1.00 94.88 96 GLY A C 1
ATOM 742 O O . GLY A 1 96 ? 3.285 -2.659 -3.926 1.00 94.88 96 GLY A O 1
ATOM 743 N N . ILE A 1 97 ? 2.916 -0.518 -4.489 1.00 96.50 97 ILE A N 1
ATOM 744 C CA . ILE A 1 97 ? 2.767 0.013 -3.115 1.00 96.50 97 ILE A CA 1
ATOM 745 C C . ILE A 1 97 ? 1.859 -0.858 -2.241 1.00 96.50 97 ILE A C 1
ATOM 747 O O . ILE A 1 97 ? 2.179 -1.171 -1.098 1.00 96.50 97 ILE A O 1
ATOM 751 N N . CYS A 1 98 ? 0.714 -1.268 -2.784 1.00 97.19 98 CYS A N 1
ATOM 752 C CA . CYS A 1 98 ? -0.252 -2.086 -2.063 1.00 97.19 98 CYS A CA 1
ATOM 753 C C . CYS A 1 98 ? 0.282 -3.475 -1.692 1.00 97.19 98 CYS A C 1
ATOM 755 O O . CYS A 1 98 ? -0.110 -3.995 -0.654 1.00 97.19 98 CYS A O 1
ATOM 757 N N . ALA A 1 99 ? 1.151 -4.063 -2.520 1.00 96.25 99 ALA A N 1
ATOM 758 C CA . ALA A 1 99 ? 1.795 -5.340 -2.231 1.00 96.25 99 ALA A CA 1
ATOM 759 C C . ALA A 1 99 ? 2.913 -5.169 -1.192 1.00 96.25 99 ALA A C 1
ATOM 761 O O . ALA A 1 99 ? 3.002 -5.961 -0.265 1.00 96.25 99 ALA A O 1
ATOM 762 N N . GLU A 1 100 ? 3.711 -4.104 -1.307 1.00 94.44 100 GLU A N 1
ATOM 763 C CA . GLU A 1 100 ? 4.814 -3.795 -0.383 1.00 94.44 100 GLU A CA 1
ATOM 764 C C . GLU A 1 100 ? 4.338 -3.493 1.046 1.00 94.44 100 GLU A C 1
ATOM 766 O O . GLU A 1 100 ? 4.999 -3.871 2.007 1.00 94.44 100 GLU A O 1
ATOM 771 N N . LEU A 1 101 ? 3.202 -2.803 1.193 1.00 95.50 101 LEU A N 1
ATOM 772 C CA . LEU A 1 101 ? 2.682 -2.366 2.495 1.00 95.50 101 LEU A CA 1
ATOM 773 C C . LEU A 1 101 ? 1.660 -3.327 3.115 1.00 95.50 101 LEU A C 1
ATOM 775 O O . LEU A 1 101 ? 1.120 -3.033 4.183 1.00 95.50 101 LEU A O 1
ATOM 779 N N . CYS A 1 102 ? 1.320 -4.432 2.449 1.00 96.62 102 CYS A N 1
ATOM 780 C CA . CYS A 1 102 ? 0.324 -5.358 2.973 1.00 96.62 102 CYS A CA 1
ATOM 781 C C . CYS A 1 102 ? 0.902 -6.133 4.170 1.00 96.62 102 CYS A C 1
ATOM 783 O O . CYS A 1 102 ? 1.839 -6.900 3.977 1.00 96.62 102 CYS A O 1
ATOM 785 N N . PRO A 1 103 ? 0.337 -6.010 5.387 1.00 94.50 103 PRO A N 1
ATOM 786 C CA . PRO A 1 103 ? 0.884 -6.700 6.559 1.00 94.50 103 PRO A CA 1
ATOM 787 C C . PRO A 1 103 ? 0.697 -8.227 6.523 1.00 94.50 103 PRO A C 1
ATOM 789 O O . PRO A 1 103 ? 1.385 -8.936 7.244 1.00 94.50 103 PRO A O 1
ATOM 792 N N . GLU A 1 104 ? -0.218 -8.724 5.687 1.00 95.94 104 GLU A N 1
ATOM 793 C CA . GLU A 1 104 ? -0.593 -10.146 5.603 1.00 95.94 104 GLU A CA 1
ATOM 794 C C . GLU A 1 104 ? -0.142 -10.807 4.292 1.00 95.94 104 GLU A C 1
ATOM 796 O O . GLU A 1 104 ? -0.581 -11.913 3.966 1.00 95.94 104 GLU A O 1
ATOM 801 N N . ASP A 1 105 ? 0.662 -10.108 3.480 1.00 96.12 105 ASP A N 1
ATOM 802 C CA . ASP A 1 105 ? 1.060 -10.557 2.137 1.00 96.12 105 ASP A CA 1
ATOM 803 C C . ASP A 1 105 ? -0.142 -11.012 1.275 1.00 96.12 105 ASP A C 1
ATOM 805 O O . ASP A 1 105 ? -0.057 -11.936 0.459 1.00 96.12 105 ASP A O 1
ATOM 809 N N . ALA A 1 106 ? -1.302 -10.377 1.479 1.00 97.44 106 ALA A N 1
ATOM 810 C CA . ALA A 1 106 ? -2.550 -10.693 0.787 1.00 97.44 106 ALA A CA 1
ATOM 811 C C . ALA A 1 106 ? -2.584 -10.130 -0.641 1.00 97.44 106 ALA A C 1
ATOM 813 O O . ALA A 1 106 ? -3.453 -10.491 -1.428 1.00 97.44 106 ALA A O 1
ATOM 814 N N . ILE A 1 107 ? -1.668 -9.224 -0.989 1.00 97.31 107 ILE A N 1
ATOM 815 C CA . ILE A 1 107 ? -1.661 -8.528 -2.274 1.00 97.31 107 ILE A CA 1
ATOM 816 C C . ILE A 1 107 ? -0.385 -8.872 -3.032 1.00 97.31 107 ILE A C 1
ATOM 818 O O . ILE A 1 107 ? 0.717 -8.735 -2.510 1.00 97.31 107 ILE A O 1
ATOM 822 N N . THR A 1 108 ? -0.529 -9.269 -4.295 1.00 95.62 108 THR A N 1
ATOM 823 C CA . THR A 1 108 ? 0.608 -9.541 -5.182 1.00 95.62 108 THR A CA 1
ATOM 824 C C . THR A 1 108 ? 0.526 -8.707 -6.452 1.00 95.62 108 THR A C 1
ATOM 826 O O . THR A 1 108 ? -0.545 -8.552 -7.037 1.00 95.62 108 THR A O 1
ATOM 829 N N . LEU A 1 109 ? 1.672 -8.194 -6.903 1.00 93.44 109 LEU A N 1
ATOM 830 C CA . LEU A 1 109 ? 1.828 -7.590 -8.224 1.00 93.44 109 LEU A CA 1
ATOM 831 C C . LEU A 1 109 ? 2.437 -8.633 -9.166 1.00 93.44 109 LEU A C 1
ATOM 833 O O . LEU A 1 109 ? 3.602 -9.005 -9.026 1.00 93.44 109 LEU A O 1
ATOM 837 N N . GLN A 1 110 ? 1.658 -9.117 -10.133 1.00 85.81 110 GLN A N 1
ATOM 838 C CA . GLN A 1 110 ? 2.126 -10.078 -11.132 1.00 85.81 110 GLN A CA 1
ATOM 839 C C . GLN A 1 110 ? 1.772 -9.594 -12.532 1.00 85.81 110 GLN A C 1
ATOM 841 O O . GLN A 1 110 ? 0.607 -9.382 -12.847 1.00 85.81 110 GLN A O 1
ATOM 846 N N . ARG A 1 111 ? 2.785 -9.457 -13.398 1.00 79.12 111 ARG A N 1
ATOM 847 C CA . ARG A 1 111 ? 2.612 -9.051 -14.808 1.00 79.12 111 ARG A CA 1
ATOM 848 C C . ARG A 1 111 ? 1.823 -7.739 -14.988 1.00 79.12 111 ARG A C 1
ATOM 850 O O . ARG A 1 111 ? 1.062 -7.620 -15.940 1.00 79.12 111 ARG A O 1
ATOM 857 N N . GLY A 1 112 ? 2.001 -6.775 -14.083 1.00 81.12 112 GLY A N 1
ATOM 858 C CA . GLY A 1 112 ? 1.275 -5.499 -14.131 1.00 81.12 112 GLY A CA 1
ATOM 859 C C . GLY A 1 112 ? -0.185 -5.582 -13.671 1.00 81.12 112 GLY A C 1
ATOM 860 O O . GLY A 1 112 ? -0.951 -4.660 -13.904 1.00 81.12 112 GLY A O 1
ATOM 861 N N . ALA A 1 113 ? -0.593 -6.679 -13.032 1.00 88.50 113 ALA A N 1
ATOM 862 C CA . ALA A 1 113 ? -1.910 -6.807 -12.425 1.00 88.50 113 ALA A CA 1
ATOM 863 C C . ALA A 1 113 ? -1.781 -7.025 -10.916 1.00 88.50 113 ALA A C 1
ATOM 865 O O . ALA A 1 113 ? -0.892 -7.748 -10.450 1.00 88.50 113 ALA A O 1
ATOM 866 N N . ILE A 1 114 ? -2.682 -6.396 -10.165 1.00 95.44 114 ILE A N 1
ATOM 867 C CA . ILE A 1 114 ? -2.832 -6.611 -8.730 1.00 95.44 114 ILE A CA 1
ATOM 868 C C . ILE A 1 114 ? -3.787 -7.782 -8.513 1.00 95.44 114 ILE A C 1
ATOM 870 O O . ILE A 1 114 ? -4.895 -7.776 -9.037 1.00 95.44 114 ILE A O 1
ATOM 874 N N . ASN A 1 115 ? -3.360 -8.773 -7.732 1.00 95.25 115 ASN A N 1
ATOM 875 C CA . ASN A 1 115 ? -4.214 -9.870 -7.281 1.00 95.25 115 ASN A CA 1
ATOM 876 C C . ASN A 1 115 ? -4.328 -9.827 -5.758 1.00 95.25 115 ASN A C 1
ATOM 878 O O . ASN A 1 115 ? -3.309 -9.689 -5.074 1.00 95.25 115 ASN A O 1
ATOM 882 N N . VAL A 1 116 ? -5.550 -9.981 -5.250 1.00 96.56 116 VAL A N 1
ATOM 883 C CA . VAL A 1 116 ? -5.870 -9.926 -3.820 1.00 96.56 116 VAL A CA 1
ATOM 884 C C . VAL A 1 116 ? -6.361 -11.296 -3.355 1.00 96.56 116 VAL A C 1
ATOM 886 O O . VAL A 1 116 ? -7.341 -11.824 -3.874 1.00 96.56 116 VAL A O 1
ATOM 889 N N . ASP A 1 117 ? -5.678 -11.865 -2.369 1.00 96.62 117 ASP A N 1
ATOM 890 C CA . ASP A 1 117 ? -6.095 -13.051 -1.628 1.00 96.62 117 ASP A CA 1
ATOM 891 C C . ASP A 1 117 ? -7.031 -12.618 -0.488 1.00 96.62 117 ASP A C 1
ATOM 893 O O . ASP A 1 117 ? -6.594 -12.120 0.555 1.00 96.62 117 ASP A O 1
ATOM 897 N N . LEU A 1 118 ? -8.340 -12.761 -0.708 1.00 94.56 118 LEU A N 1
ATOM 898 C CA . LEU A 1 118 ? -9.360 -12.357 0.263 1.00 94.56 118 LEU A CA 1
ATOM 899 C C . LEU A 1 118 ? -9.355 -13.208 1.537 1.00 94.56 118 LEU A C 1
ATOM 901 O O . LEU A 1 118 ? -9.820 -12.722 2.565 1.00 94.56 118 LEU A O 1
ATOM 905 N N . ASP A 1 119 ? -8.799 -14.423 1.502 1.00 94.69 119 ASP A N 1
ATOM 906 C CA . ASP A 1 119 ? -8.708 -15.277 2.690 1.00 94.69 119 ASP A CA 1
ATOM 907 C C . ASP A 1 119 ? -7.631 -14.767 3.661 1.00 94.69 119 ASP A C 1
ATOM 909 O O . ASP A 1 119 ? -7.736 -14.960 4.873 1.00 94.69 119 ASP A O 1
ATOM 913 N N . LYS A 1 120 ? -6.610 -14.073 3.140 1.00 95.50 120 LYS A N 1
ATOM 914 C CA . LYS A 1 120 ? -5.576 -13.394 3.940 1.00 95.50 120 LYS A CA 1
ATOM 915 C C . LYS A 1 120 ? -5.903 -11.937 4.248 1.00 95.50 120 LYS A C 1
ATOM 917 O O . LYS A 1 120 ? -5.352 -11.357 5.180 1.00 95.50 120 LYS A O 1
ATOM 922 N N . CYS A 1 121 ? -6.755 -11.303 3.448 1.00 94.38 121 CYS A N 1
ATOM 923 C CA . CYS A 1 121 ? -7.059 -9.888 3.600 1.00 94.38 121 CYS A CA 1
ATOM 924 C C . CYS A 1 121 ? -7.794 -9.605 4.920 1.00 94.38 121 CYS A C 1
ATOM 926 O O . CYS A 1 121 ? -8.948 -9.980 5.115 1.00 94.38 121 CYS A O 1
ATOM 928 N N . ILE A 1 122 ? -7.160 -8.835 5.804 1.00 91.06 122 ILE A N 1
ATOM 929 C CA . ILE A 1 122 ? -7.759 -8.410 7.080 1.00 91.06 122 ILE A CA 1
ATOM 930 C C . ILE A 1 122 ? -8.536 -7.089 6.985 1.00 91.06 122 ILE A C 1
ATOM 932 O O . ILE A 1 122 ? -8.913 -6.529 8.011 1.00 91.06 122 ILE A O 1
ATOM 936 N N . MET A 1 123 ? -8.773 -6.544 5.786 1.00 89.50 123 MET A N 1
ATOM 937 C CA . MET A 1 123 ? -9.515 -5.284 5.598 1.00 89.50 123 MET A CA 1
ATOM 938 C C . MET A 1 123 ? -8.941 -4.123 6.440 1.00 89.50 123 MET A C 1
ATOM 940 O O . MET A 1 123 ? -9.658 -3.405 7.151 1.00 89.50 123 MET A O 1
ATOM 944 N N . CYS A 1 124 ? -7.611 -3.976 6.418 1.00 91.25 124 CYS A N 1
ATOM 945 C CA . CYS A 1 124 ? -6.915 -2.902 7.130 1.00 91.25 124 CYS A CA 1
ATOM 946 C C . CYS A 1 124 ? -6.948 -1.558 6.395 1.00 91.25 124 CYS A C 1
ATOM 948 O O . CYS A 1 124 ? -6.755 -0.542 7.044 1.00 91.25 124 CYS A O 1
ATOM 950 N N . GLU A 1 125 ? -7.211 -1.557 5.084 1.00 93.31 125 GLU A N 1
ATOM 951 C CA . GLU A 1 125 ? -7.195 -0.388 4.186 1.00 93.31 125 GLU A CA 1
ATOM 952 C C . GLU A 1 125 ? -5.814 0.255 3.952 1.00 93.31 125 GLU A C 1
ATOM 954 O O . GLU A 1 125 ? -5.721 1.217 3.194 1.00 93.31 125 GLU A O 1
ATOM 959 N N . THR A 1 126 ? -4.719 -0.290 4.499 1.00 95.44 126 THR A N 1
ATOM 960 C CA . THR A 1 126 ? -3.356 0.248 4.299 1.00 95.44 126 THR A CA 1
ATOM 961 C C . THR A 1 126 ? -2.990 0.388 2.821 1.00 95.44 126 THR A C 1
ATOM 963 O O . THR A 1 126 ? -2.438 1.410 2.417 1.00 95.44 126 THR A O 1
ATOM 966 N N . CYS A 1 127 ? -3.349 -0.598 1.996 1.00 96.94 127 CYS A N 1
ATOM 967 C CA . CYS A 1 127 ? -3.151 -0.551 0.548 1.00 96.94 127 CYS A CA 1
ATOM 968 C C . CYS A 1 127 ? -3.915 0.598 -0.125 1.00 96.94 127 CYS A C 1
ATOM 970 O O . CYS A 1 127 ? -3.393 1.233 -1.039 1.00 96.94 127 CYS A O 1
ATOM 972 N N . ALA A 1 128 ? -5.134 0.875 0.335 1.00 95.94 128 ALA A N 1
ATOM 973 C CA . ALA A 1 128 ? -6.019 1.865 -0.254 1.00 95.94 128 ALA A CA 1
ATOM 974 C C . ALA A 1 128 ? -5.628 3.293 0.150 1.00 95.94 128 ALA A C 1
ATOM 976 O O . ALA A 1 128 ? -5.588 4.181 -0.701 1.00 95.94 128 ALA A O 1
ATOM 977 N N . ILE A 1 129 ? -5.250 3.522 1.416 1.00 95.69 129 ILE A N 1
ATOM 978 C CA . ILE A 1 129 ? -4.832 4.858 1.876 1.00 95.69 129 ILE A CA 1
ATOM 979 C C . ILE A 1 129 ? -3.498 5.314 1.270 1.00 95.69 129 ILE A C 1
ATOM 981 O O . ILE A 1 129 ? -3.272 6.517 1.193 1.00 95.69 129 ILE A O 1
ATOM 985 N N . HIS A 1 130 ? -2.640 4.383 0.832 1.00 97.06 130 HIS A N 1
ATOM 986 C CA . HIS A 1 130 ? -1.355 4.678 0.179 1.00 97.06 130 HIS A CA 1
ATOM 987 C C . HIS A 1 130 ? -1.418 4.589 -1.354 1.00 97.06 130 HIS A C 1
ATOM 989 O O . HIS A 1 130 ? -0.413 4.824 -2.021 1.00 97.06 130 HIS A O 1
ATOM 995 N N . CYS A 1 131 ? -2.564 4.228 -1.944 1.00 96.81 131 CYS A N 1
ATOM 996 C CA . CYS A 1 131 ? -2.681 4.123 -3.395 1.00 96.81 131 CYS A CA 1
ATOM 997 C C . CYS A 1 131 ? -2.638 5.528 -4.031 1.00 96.81 131 CYS A C 1
ATOM 999 O O . CYS A 1 131 ? -3.573 6.304 -3.828 1.00 96.81 131 CYS A O 1
ATOM 1001 N N . PRO A 1 132 ? -1.625 5.879 -4.846 1.00 94.56 132 PRO A N 1
ATOM 1002 C CA . PRO A 1 132 ? -1.473 7.236 -5.385 1.00 94.56 132 PRO A CA 1
ATOM 1003 C C . PRO A 1 132 ? -2.524 7.591 -6.445 1.00 94.56 132 PRO A C 1
ATOM 1005 O O . PRO A 1 132 ? -2.674 8.755 -6.794 1.00 94.56 132 PRO A O 1
ATOM 1008 N N . LYS A 1 133 ? -3.240 6.592 -6.971 1.00 95.25 133 LYS A N 1
ATOM 1009 C CA . LYS A 1 133 ? -4.303 6.765 -7.969 1.00 95.25 133 LYS A CA 1
ATOM 1010 C C . LYS A 1 133 ? -5.694 6.431 -7.423 1.00 95.25 133 LYS A C 1
ATOM 1012 O O . LYS A 1 133 ? -6.640 6.385 -8.190 1.00 95.25 133 LYS A O 1
ATOM 1017 N N . ASP A 1 134 ? -5.809 6.161 -6.117 1.00 95.31 134 ASP A N 1
ATOM 1018 C CA . ASP A 1 134 ? -7.068 5.760 -5.464 1.00 95.31 134 ASP A CA 1
ATOM 1019 C C . ASP A 1 134 ? -7.798 4.602 -6.182 1.00 95.31 134 ASP A C 1
ATOM 1021 O O . ASP A 1 134 ? -9.021 4.496 -6.150 1.00 95.31 134 ASP A O 1
ATOM 1025 N N . ALA A 1 135 ? -7.028 3.691 -6.789 1.00 96.44 135 ALA A N 1
ATOM 1026 C CA . ALA A 1 135 ? -7.548 2.560 -7.557 1.00 96.44 135 ALA A CA 1
ATOM 1027 C C . ALA A 1 135 ? -8.177 1.453 -6.689 1.00 96.44 135 ALA A C 1
ATOM 1029 O O . ALA A 1 135 ? -8.831 0.548 -7.204 1.00 96.44 135 ALA A O 1
ATOM 1030 N N . ILE A 1 136 ? -7.953 1.512 -5.373 1.00 96.00 136 ILE A N 1
ATOM 1031 C CA . ILE A 1 136 ? -8.518 0.604 -4.372 1.00 96.00 136 ILE A CA 1
ATOM 1032 C C . ILE A 1 136 ? -9.466 1.427 -3.488 1.00 96.00 136 ILE A C 1
ATOM 1034 O O . ILE A 1 136 ? -9.034 2.451 -2.943 1.00 96.00 136 ILE A O 1
ATOM 1038 N N . PRO A 1 137 ? -10.733 1.013 -3.308 1.00 92.56 137 PRO A N 1
ATOM 1039 C CA . PRO A 1 137 ? -11.680 1.747 -2.479 1.00 92.56 137 PRO A CA 1
ATOM 1040 C C . PRO A 1 137 ? -11.272 1.727 -0.999 1.00 92.56 137 PRO A C 1
ATOM 1042 O O . PRO A 1 137 ? -10.692 0.765 -0.497 1.00 92.56 137 PRO A O 1
ATOM 1045 N N . LYS A 1 138 ? -11.623 2.794 -0.277 1.00 89.62 138 LYS A N 1
ATOM 1046 C CA . LYS A 1 138 ? -11.417 2.932 1.172 1.00 89.62 138 LYS A CA 1
ATOM 1047 C C . LYS A 1 138 ? -12.632 3.561 1.831 1.00 89.62 138 LYS A C 1
ATOM 1049 O O . LYS A 1 138 ? -13.358 4.325 1.194 1.00 89.62 138 LYS A O 1
ATOM 1054 N N . THR A 1 139 ? -12.823 3.267 3.111 1.00 83.44 139 THR A N 1
ATOM 1055 C CA . THR A 1 139 ? -13.896 3.859 3.921 1.00 83.44 139 THR A CA 1
ATOM 1056 C C . THR A 1 139 ? -13.368 4.914 4.882 1.00 83.44 139 THR A C 1
ATOM 1058 O O . THR A 1 139 ? -14.089 5.848 5.236 1.00 83.44 139 THR A O 1
ATOM 1061 N N . THR A 1 140 ? -12.101 4.798 5.282 1.00 82.56 140 THR A N 1
ATOM 1062 C CA . THR A 1 140 ? -11.429 5.812 6.084 1.00 82.56 140 THR A CA 1
ATOM 1063 C C . THR A 1 140 ? -11.191 7.094 5.290 1.00 82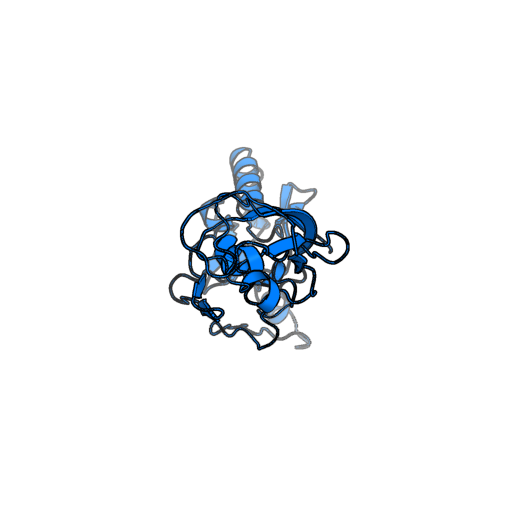.56 140 THR A C 1
ATOM 1065 O O . THR A 1 140 ? -10.949 7.076 4.081 1.00 82.56 140 THR A O 1
ATOM 1068 N N . SER A 1 141 ? -11.211 8.228 5.993 1.00 84.69 141 SER A N 1
ATOM 1069 C CA . SER A 1 141 ? -10.763 9.495 5.424 1.00 84.69 141 SER A CA 1
ATOM 1070 C C . SER A 1 141 ? -9.245 9.567 5.317 1.00 84.69 141 SER A C 1
ATOM 1072 O O . SER A 1 141 ? -8.774 10.357 4.516 1.00 84.69 141 SER A O 1
ATOM 1074 N N . VAL A 1 142 ? -8.490 8.764 6.079 1.00 88.75 142 VAL A N 1
ATOM 1075 C CA . VAL A 1 142 ? -7.017 8.805 6.097 1.00 88.75 142 VAL A CA 1
ATOM 1076 C C . VAL A 1 142 ? -6.442 8.616 4.688 1.00 88.75 142 VAL A C 1
ATOM 1078 O O . VAL A 1 142 ? -6.839 7.705 3.958 1.00 88.75 142 VAL A O 1
ATOM 1081 N N . LYS A 1 143 ? -5.481 9.464 4.321 1.00 92.75 143 LYS A N 1
ATOM 1082 C CA . LYS A 1 143 ? -4.740 9.401 3.063 1.00 92.75 143 LYS A CA 1
ATOM 1083 C C . LYS A 1 143 ? -3.262 9.673 3.315 1.00 92.75 143 LYS A C 1
ATOM 1085 O O . LYS A 1 143 ? -2.906 10.592 4.055 1.00 92.75 143 LYS A O 1
ATOM 1090 N N . TYR A 1 144 ? -2.429 8.875 2.663 1.00 95.50 144 TYR A N 1
ATOM 1091 C CA . TYR A 1 144 ? -1.005 9.121 2.540 1.00 95.50 144 TYR A CA 1
ATOM 1092 C C . TYR A 1 144 ? -0.666 9.439 1.087 1.00 95.50 144 TYR A C 1
ATOM 1094 O O . TYR A 1 144 ? -1.214 8.835 0.161 1.00 95.50 144 TYR A O 1
ATOM 1102 N N . GLU A 1 145 ? 0.248 10.379 0.905 1.00 95.81 145 GLU A N 1
ATOM 1103 C CA . GLU A 1 145 ? 0.797 10.759 -0.390 1.00 95.81 145 GLU A CA 1
ATOM 1104 C C . GLU A 1 145 ? 2.311 10.592 -0.384 1.00 95.81 145 GLU A C 1
ATOM 1106 O O . GLU A 1 145 ? 2.947 10.483 0.667 1.00 95.81 145 GLU A O 1
ATOM 1111 N N . ILE A 1 146 ? 2.879 10.501 -1.581 1.00 95.88 146 ILE A N 1
ATOM 1112 C CA . ILE A 1 146 ? 4.319 10.382 -1.762 1.00 95.88 146 ILE A CA 1
ATOM 1113 C C . ILE A 1 146 ? 4.910 11.783 -1.625 1.00 95.88 146 ILE A C 1
ATOM 1115 O O . ILE A 1 146 ? 4.680 12.626 -2.486 1.00 95.88 146 ILE A O 1
ATOM 1119 N N . ALA A 1 147 ? 5.658 12.016 -0.549 1.00 95.38 147 ALA A N 1
ATOM 1120 C CA . ALA A 1 147 ? 6.265 13.316 -0.258 1.00 95.38 147 ALA A CA 1
ATOM 1121 C C . ALA A 1 147 ? 7.576 13.528 -1.030 1.00 95.38 147 ALA A C 1
ATOM 1123 O O . ALA A 1 147 ? 7.978 14.654 -1.318 1.00 95.38 147 ALA A O 1
ATOM 1124 N N . GLY A 1 148 ? 8.256 12.430 -1.360 1.00 95.06 148 GLY A N 1
ATOM 1125 C CA . GLY A 1 148 ? 9.551 12.446 -2.019 1.00 95.06 148 GLY A CA 1
ATOM 1126 C C . GLY A 1 148 ? 10.168 11.056 -2.090 1.00 95.06 148 GLY A C 1
ATOM 1127 O O . GLY A 1 148 ? 9.522 10.042 -1.804 1.00 95.06 148 GLY A O 1
ATOM 1128 N N . GLY A 1 149 ? 11.432 11.009 -2.487 1.00 95.25 149 GLY A N 1
ATOM 1129 C CA . GLY A 1 149 ? 12.170 9.765 -2.590 1.00 95.25 149 GLY A CA 1
ATOM 1130 C C . GLY A 1 149 ? 13.504 9.930 -3.296 1.00 95.25 149 GLY A C 1
ATOM 1131 O O . GLY A 1 149 ? 13.981 11.037 -3.543 1.00 95.25 149 GLY A O 1
ATOM 1132 N N . PHE A 1 150 ? 14.092 8.789 -3.627 1.00 95.19 150 PHE A N 1
ATOM 1133 C CA . PHE A 1 150 ? 15.334 8.684 -4.372 1.00 95.19 150 PHE A CA 1
ATOM 1134 C C . PHE A 1 150 ? 15.184 7.601 -5.434 1.00 95.19 150 PHE A C 1
ATOM 1136 O O . PHE A 1 150 ? 14.618 6.538 -5.174 1.00 95.19 150 PHE A O 1
ATOM 1143 N N . ASN A 1 151 ? 15.691 7.858 -6.636 1.00 95.25 151 ASN A N 1
ATOM 1144 C CA . ASN A 1 151 ? 15.635 6.906 -7.733 1.00 95.25 151 ASN A CA 1
ATOM 1145 C C . ASN A 1 151 ? 16.931 6.952 -8.547 1.00 95.25 151 ASN A C 1
ATOM 1147 O O . ASN A 1 151 ? 17.294 7.984 -9.103 1.00 95.25 151 ASN A O 1
ATOM 1151 N N . TYR A 1 152 ? 17.623 5.820 -8.639 1.00 94.38 152 TYR A N 1
ATOM 1152 C CA . TYR A 1 152 ? 18.869 5.702 -9.384 1.00 94.38 152 TYR A CA 1
ATOM 1153 C C . TYR A 1 152 ? 18.964 4.363 -10.112 1.00 94.38 152 TYR A C 1
ATOM 1155 O O . TYR A 1 152 ? 18.615 3.315 -9.571 1.00 94.38 152 TYR A O 1
ATOM 1163 N N . ILE A 1 153 ? 19.480 4.390 -11.342 1.00 95.25 153 ILE A N 1
ATOM 1164 C CA . ILE A 1 153 ? 19.690 3.200 -12.171 1.00 95.25 153 ILE A CA 1
ATOM 1165 C C . ILE A 1 153 ? 21.164 2.792 -12.090 1.00 95.25 153 ILE A C 1
ATOM 1167 O O . ILE A 1 153 ? 22.041 3.508 -12.570 1.00 95.25 153 ILE A O 1
ATOM 1171 N N . ASP A 1 154 ? 21.434 1.617 -11.523 1.00 93.75 154 ASP A N 1
ATOM 1172 C CA . ASP A 1 154 ? 22.748 0.980 -11.569 1.00 93.75 154 ASP A CA 1
ATOM 1173 C C . ASP A 1 154 ? 23.018 0.432 -12.976 1.00 93.75 154 ASP A C 1
ATOM 1175 O O . ASP A 1 154 ? 22.505 -0.612 -13.398 1.00 93.75 154 ASP A O 1
ATOM 1179 N N . GLU A 1 155 ? 23.863 1.154 -13.705 1.00 88.94 155 GLU A N 1
ATOM 1180 C CA . GLU A 1 155 ? 24.289 0.812 -15.061 1.00 88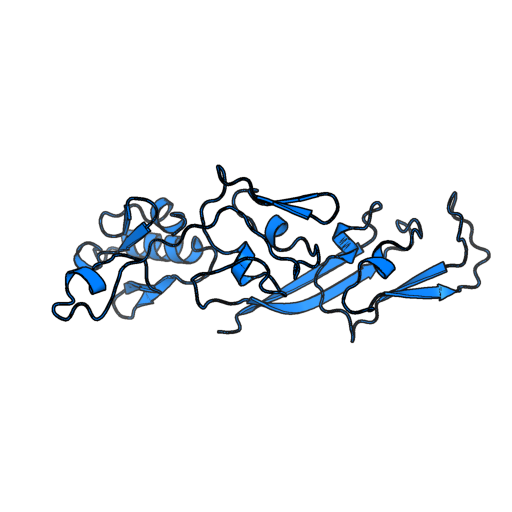.94 155 GLU A CA 1
ATOM 1181 C C . GLU A 1 155 ? 24.990 -0.552 -15.151 1.00 88.94 155 GLU A C 1
ATOM 1183 O O . GLU A 1 155 ? 24.947 -1.182 -16.207 1.00 88.94 155 GLU A O 1
ATOM 1188 N N . ASN A 1 156 ? 25.590 -1.054 -14.065 1.00 88.81 156 ASN A N 1
ATOM 1189 C CA . ASN A 1 156 ? 26.243 -2.367 -14.071 1.00 88.81 156 ASN A CA 1
ATOM 1190 C C . ASN A 1 156 ? 25.231 -3.519 -14.105 1.00 88.81 156 ASN A C 1
ATOM 1192 O O . ASN A 1 156 ? 25.548 -4.611 -14.577 1.00 88.81 156 ASN A O 1
ATOM 1196 N N . LEU A 1 157 ? 24.015 -3.283 -13.606 1.00 91.62 157 LEU A N 1
ATOM 1197 C CA . LEU A 1 157 ? 22.922 -4.257 -13.590 1.00 91.62 157 LEU A CA 1
ATOM 1198 C C . LEU A 1 157 ? 21.928 -4.032 -14.734 1.00 91.62 157 LEU A C 1
ATOM 1200 O O . LEU A 1 157 ? 21.164 -4.932 -15.088 1.00 91.62 157 LEU A O 1
ATOM 1204 N N . CYS A 1 158 ? 21.885 -2.834 -15.311 1.00 91.50 158 CYS A N 1
ATOM 1205 C CA . CYS A 1 158 ? 20.931 -2.489 -16.355 1.00 91.50 158 CYS A CA 1
ATOM 1206 C C . CYS A 1 158 ? 21.173 -3.295 -17.645 1.00 91.50 158 CYS A C 1
ATOM 1208 O O . CYS A 1 158 ? 22.202 -3.184 -18.309 1.00 91.50 158 CYS A O 1
ATOM 1210 N N . VAL A 1 159 ? 20.161 -4.059 -18.068 1.00 90.81 159 VAL A N 1
ATOM 1211 C CA . VAL A 1 159 ? 20.187 -4.827 -19.331 1.00 90.81 159 VAL A CA 1
ATOM 1212 C C . VAL A 1 159 ? 19.610 -4.056 -20.524 1.00 90.81 159 VAL A C 1
ATOM 1214 O O . VAL A 1 159 ? 19.369 -4.625 -21.586 1.00 90.81 159 VAL A O 1
ATOM 1217 N N . LYS A 1 160 ? 19.364 -2.754 -20.360 1.00 90.25 160 LYS A N 1
ATOM 1218 C CA . LYS A 1 160 ? 18.953 -1.825 -21.422 1.00 90.25 160 LYS A CA 1
ATOM 1219 C C . LYS A 1 160 ? 17.729 -2.281 -22.240 1.00 90.25 160 LYS A C 1
ATOM 1221 O O . LYS A 1 160 ? 17.716 -2.186 -23.467 1.00 90.25 160 LYS A O 1
ATOM 1226 N N . CYS A 1 161 ? 16.710 -2.811 -21.559 1.00 91.94 161 CYS A N 1
ATOM 1227 C CA . CYS A 1 161 ? 15.511 -3.374 -22.194 1.00 91.94 161 CYS A CA 1
ATOM 1228 C C . CYS A 1 161 ? 14.409 -2.351 -22.528 1.00 91.94 161 CYS A C 1
ATOM 1230 O O . CYS A 1 161 ? 13.535 -2.675 -23.324 1.00 91.94 161 CYS A O 1
ATOM 1232 N N . GLY A 1 162 ? 14.427 -1.154 -21.927 1.00 91.88 162 GLY A N 1
ATOM 1233 C CA . GLY A 1 162 ? 13.433 -0.095 -22.173 1.00 91.88 162 GLY A CA 1
ATOM 1234 C C . GLY A 1 162 ? 12.088 -0.253 -21.451 1.00 91.88 162 GLY A C 1
ATOM 1235 O O . GLY A 1 162 ? 11.223 0.604 -21.582 1.00 91.88 162 GLY A O 1
ATOM 1236 N N . LEU A 1 163 ? 11.894 -1.306 -20.648 1.00 93.75 163 LEU A N 1
ATOM 1237 C CA . LEU A 1 163 ? 10.629 -1.514 -19.926 1.00 93.75 163 LEU A CA 1
ATOM 1238 C C . LEU A 1 163 ? 10.320 -0.390 -18.924 1.00 93.75 163 LEU A C 1
ATOM 1240 O O . LEU A 1 163 ? 9.160 -0.035 -18.747 1.00 93.75 163 LEU A O 1
ATOM 1244 N N . CYS A 1 164 ? 11.347 0.170 -18.278 1.00 95.19 164 CYS A N 1
ATOM 1245 C CA . CYS A 1 164 ? 11.189 1.257 -17.313 1.00 95.19 164 CYS A CA 1
ATOM 1246 C C . CYS A 1 164 ? 10.706 2.565 -17.956 1.00 95.19 164 CYS A C 1
ATOM 1248 O O . CYS A 1 164 ? 9.888 3.254 -17.358 1.00 95.19 164 CYS A O 1
ATOM 1250 N N . GLU A 1 165 ? 11.176 2.875 -19.165 1.00 95.56 165 GLU A N 1
ATOM 1251 C CA . GLU A 1 165 ? 10.699 4.006 -19.969 1.00 95.56 165 GLU A CA 1
ATOM 1252 C C . GLU A 1 165 ? 9.230 3.794 -20.353 1.00 95.56 165 GLU A C 1
ATOM 1254 O O . GLU A 1 165 ? 8.397 4.654 -20.094 1.00 95.56 165 GLU A O 1
ATOM 1259 N N . GLY A 1 166 ? 8.883 2.604 -20.859 1.00 93.75 166 GLY A N 1
ATOM 1260 C CA . GLY A 1 166 ? 7.518 2.301 -21.298 1.00 93.75 166 GLY A CA 1
ATOM 1261 C C . GLY A 1 166 ? 6.467 2.211 -20.183 1.00 93.75 166 GLY A C 1
ATOM 1262 O O . GLY A 1 166 ? 5.295 2.451 -20.451 1.00 93.75 166 GLY A O 1
ATOM 1263 N N . ILE A 1 167 ? 6.850 1.854 -18.951 1.00 93.69 167 ILE A N 1
ATOM 1264 C CA . ILE A 1 167 ? 5.906 1.755 -17.822 1.00 93.69 167 ILE A CA 1
ATOM 1265 C C . ILE A 1 167 ? 5.718 3.085 -17.082 1.00 93.69 167 ILE A C 1
ATOM 1267 O O . ILE A 1 167 ? 4.835 3.181 -16.234 1.00 93.69 167 ILE A O 1
ATOM 1271 N N . CYS A 1 168 ? 6.583 4.080 -17.306 1.00 95.75 168 CYS A N 1
ATOM 1272 C CA . CYS A 1 168 ? 6.608 5.286 -16.487 1.00 95.75 168 CYS A CA 1
ATOM 1273 C C . CYS A 1 168 ? 5.371 6.159 -16.764 1.00 95.75 168 CYS A C 1
ATOM 1275 O O . CYS A 1 168 ? 5.274 6.719 -17.855 1.00 95.75 168 CYS A O 1
ATOM 1277 N N . PRO A 1 169 ? 4.449 6.337 -15.796 1.00 93.12 169 PRO A N 1
ATOM 1278 C CA . PRO A 1 169 ? 3.221 7.096 -16.036 1.00 93.12 169 PRO A CA 1
ATOM 1279 C C . PRO A 1 169 ? 3.460 8.604 -16.198 1.00 93.12 169 PRO A C 1
ATOM 1281 O O . PRO A 1 169 ? 2.638 9.283 -16.796 1.00 93.12 169 PRO A O 1
ATOM 1284 N N . GLU A 1 170 ? 4.579 9.115 -15.679 1.00 95.81 170 GLU A N 1
ATOM 1285 C CA . GLU A 1 170 ? 4.930 10.543 -15.705 1.00 95.81 170 GLU A CA 1
ATOM 1286 C C . GLU A 1 170 ? 5.987 10.871 -16.774 1.00 95.81 170 GLU A C 1
ATOM 1288 O O . GLU A 1 170 ? 6.516 11.981 -16.809 1.00 95.81 170 GLU A O 1
ATOM 1293 N N . GLU A 1 171 ? 6.357 9.894 -17.615 1.00 96.44 171 GLU A N 1
ATOM 1294 C CA . GLU A 1 171 ? 7.405 10.048 -18.640 1.00 96.44 171 GLU A CA 1
ATOM 1295 C C . GLU A 1 171 ? 8.727 10.612 -18.069 1.00 96.44 171 GLU A C 1
ATOM 1297 O O . GLU A 1 171 ? 9.454 11.371 -18.713 1.00 96.44 171 GLU A O 1
ATOM 1302 N N . ALA A 1 172 ? 9.035 10.245 -16.821 1.00 97.06 172 ALA A N 1
ATOM 1303 C CA . ALA A 1 172 ? 10.211 10.701 -16.088 1.00 97.06 172 ALA A CA 1
ATOM 1304 C C . ALA A 1 172 ? 11.490 9.951 -16.485 1.00 97.06 172 ALA A C 1
ATOM 1306 O O . ALA A 1 172 ? 12.573 10.322 -16.058 1.00 97.06 172 ALA A O 1
ATOM 1307 N N . ILE A 1 173 ? 11.397 8.873 -17.265 1.00 96.50 173 ILE A N 1
ATOM 1308 C CA . ILE A 1 173 ? 12.560 8.092 -17.698 1.00 96.50 173 ILE A CA 1
ATOM 1309 C C . ILE A 1 173 ? 12.742 8.293 -19.193 1.00 96.50 173 ILE A C 1
ATOM 1311 O O . ILE A 1 173 ? 11.819 8.039 -19.959 1.00 96.50 173 ILE A O 1
ATOM 1315 N N . SER A 1 174 ? 13.938 8.712 -19.598 1.00 94.06 174 SER A N 1
ATOM 1316 C CA . SER A 1 174 ? 14.280 8.934 -21.003 1.00 94.06 174 SER A CA 1
ATOM 1317 C C . SER A 1 174 ? 15.565 8.221 -21.396 1.00 94.06 174 SER A C 1
ATOM 1319 O O . SER A 1 174 ? 16.499 8.068 -20.601 1.00 94.06 174 SER A O 1
ATOM 1321 N N . THR A 1 175 ? 15.608 7.779 -22.647 1.00 91.00 175 THR A N 1
ATOM 1322 C CA . THR A 1 175 ? 16.804 7.195 -23.245 1.00 91.00 175 THR A CA 1
ATOM 1323 C C . THR A 1 175 ? 17.727 8.279 -23.807 1.00 91.00 175 THR A C 1
ATOM 1325 O O . THR A 1 175 ? 17.313 9.100 -24.624 1.00 91.00 175 THR A O 1
ATOM 1328 N N . VAL A 1 176 ? 19.008 8.239 -23.437 1.00 87.56 176 VAL A N 1
ATOM 1329 C CA . VAL A 1 176 ? 20.068 9.070 -24.023 1.00 87.56 176 VAL A CA 1
ATOM 1330 C C . VAL A 1 176 ? 21.125 8.203 -24.697 1.00 87.56 176 VAL A C 1
ATOM 1332 O O . VAL A 1 176 ? 21.483 7.127 -24.209 1.00 87.56 176 VAL A O 1
ATOM 1335 N N . GLU A 1 177 ? 21.642 8.679 -25.827 1.00 83.81 177 GLU A N 1
ATOM 1336 C CA . GLU A 1 177 ? 22.779 8.050 -26.490 1.00 83.81 177 GLU A CA 1
ATOM 1337 C C . GLU A 1 177 ? 24.088 8.486 -25.826 1.00 83.81 177 GLU A C 1
ATOM 1339 O O . GLU A 1 177 ? 24.324 9.671 -25.590 1.00 83.81 177 GLU A O 1
ATOM 1344 N N . ILE A 1 178 ? 24.957 7.521 -25.540 1.00 78.62 178 ILE A N 1
ATOM 1345 C CA . 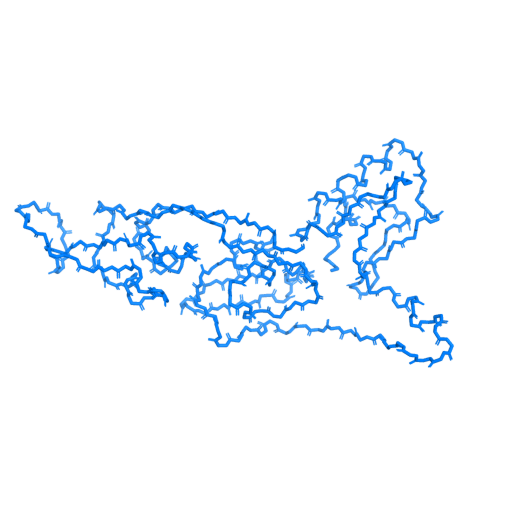ILE A 1 178 ? 26.289 7.747 -24.988 1.00 78.62 178 ILE A CA 1
ATOM 1346 C C . ILE A 1 178 ? 27.357 7.247 -25.958 1.00 78.62 178 ILE A C 1
ATOM 1348 O O . ILE A 1 178 ? 27.244 6.177 -26.558 1.00 78.62 178 ILE A O 1
ATOM 1352 N N . SER A 1 179 ? 28.425 8.026 -26.101 1.00 67.25 179 SER A N 1
ATOM 1353 C CA . SER A 1 179 ? 29.628 7.617 -26.816 1.00 67.25 179 SER A CA 1
ATOM 1354 C C . SER A 1 179 ? 30.519 6.827 -25.860 1.00 67.25 179 SER A C 1
ATOM 1356 O O . SER A 1 179 ? 31.289 7.429 -25.112 1.00 67.25 179 SER A O 1
ATOM 1358 N N . SER A 1 180 ? 30.423 5.499 -25.828 1.00 59.94 180 SER A N 1
ATOM 1359 C CA . SER A 1 180 ? 31.412 4.708 -25.092 1.00 59.94 180 SER A CA 1
ATOM 1360 C C . SER A 1 180 ? 31.899 3.491 -25.873 1.00 59.94 180 SER A C 1
ATOM 1362 O O . SER A 1 180 ? 31.130 2.639 -26.311 1.00 59.94 180 SER A O 1
ATOM 1364 N N . ASP A 1 181 ? 33.227 3.419 -25.989 1.00 57.78 181 ASP A N 1
ATOM 1365 C CA . ASP A 1 181 ? 34.011 2.271 -26.460 1.00 57.78 181 ASP A CA 1
ATOM 1366 C C . ASP A 1 181 ? 34.116 1.156 -25.389 1.00 57.78 181 ASP A C 1
ATOM 1368 O O . ASP A 1 181 ? 34.841 0.175 -25.565 1.00 57.78 181 ASP A O 1
ATOM 1372 N N . GLU A 1 182 ? 33.406 1.281 -24.260 1.00 53.28 182 GLU A N 1
ATOM 1373 C CA . GLU A 1 182 ? 33.467 0.329 -23.151 1.00 53.28 182 GLU A CA 1
ATOM 1374 C C . GLU A 1 182 ? 32.467 -0.821 -23.322 1.00 53.28 182 GLU A C 1
ATOM 1376 O O . GLU A 1 182 ? 31.248 -0.662 -23.408 1.00 53.28 182 GLU A O 1
ATOM 1381 N N . VAL A 1 183 ? 33.036 -2.022 -23.391 1.00 54.28 183 VAL A N 1
ATOM 1382 C CA . VAL A 1 183 ? 32.343 -3.294 -23.567 1.00 54.28 183 VAL A CA 1
ATOM 1383 C C . VAL A 1 183 ? 31.761 -3.753 -22.234 1.00 54.28 183 VAL A C 1
ATOM 1385 O O . VAL A 1 183 ? 32.511 -4.012 -21.299 1.00 54.28 183 VAL A O 1
ATOM 1388 N N . ASN A 1 184 ? 30.453 -4.009 -22.193 1.00 51.66 184 ASN A N 1
ATOM 1389 C CA . ASN A 1 184 ? 29.911 -5.050 -21.322 1.00 51.66 184 ASN A CA 1
ATOM 1390 C C . ASN A 1 184 ? 28.929 -5.956 -22.077 1.00 51.66 184 ASN A C 1
ATOM 1392 O O . ASN A 1 184 ? 28.219 -5.540 -22.994 1.00 51.66 184 ASN A O 1
ATOM 1396 N N . LEU A 1 185 ? 29.035 -7.250 -21.772 1.00 53.16 185 LEU A N 1
ATOM 1397 C CA . LEU A 1 185 ? 28.664 -8.374 -22.626 1.00 53.16 185 LEU A CA 1
ATOM 1398 C C . LEU A 1 185 ? 27.139 -8.576 -22.741 1.00 53.16 185 LEU A C 1
ATOM 1400 O O . LEU A 1 185 ? 26.470 -8.850 -21.752 1.00 53.16 185 LEU A O 1
ATOM 1404 N N . GLY A 1 186 ? 26.621 -8.594 -23.976 1.00 52.75 186 GLY A N 1
ATOM 1405 C CA . GLY A 1 186 ? 25.412 -9.361 -24.328 1.00 52.75 186 GLY A CA 1
ATOM 1406 C C . GLY A 1 186 ? 24.142 -8.591 -24.712 1.00 52.75 186 GLY A C 1
ATOM 1407 O O . GLY A 1 186 ? 23.189 -9.223 -25.164 1.00 52.75 186 GLY A O 1
ATOM 1408 N N . THR A 1 187 ? 24.095 -7.263 -24.608 1.00 54.75 187 THR A N 1
ATOM 1409 C CA . THR A 1 187 ? 22.890 -6.467 -24.917 1.00 54.75 187 THR A CA 1
ATOM 1410 C C . THR A 1 187 ? 22.939 -5.808 -26.300 1.00 54.75 187 THR A C 1
ATOM 1412 O O . THR A 1 187 ? 23.980 -5.329 -26.751 1.00 54.75 187 THR A O 1
ATOM 1415 N N . LYS A 1 188 ? 21.793 -5.793 -27.007 1.00 56.91 188 LYS A N 1
ATOM 1416 C CA . LYS A 1 188 ? 21.663 -5.273 -28.388 1.00 56.91 188 LYS A CA 1
ATOM 1417 C C . LYS A 1 188 ? 21.943 -3.765 -28.517 1.00 56.91 188 LYS A C 1
ATOM 1419 O O . LYS A 1 188 ? 22.273 -3.320 -29.610 1.00 56.91 188 LYS A O 1
ATOM 1424 N N . ASN A 1 189 ? 21.871 -3.011 -27.419 1.00 61.56 189 ASN A N 1
ATOM 1425 C CA . ASN A 1 189 ? 21.896 -1.547 -27.411 1.00 61.56 189 ASN A CA 1
ATOM 1426 C C . ASN A 1 189 ? 23.067 -0.996 -26.582 1.00 61.56 189 ASN A C 1
ATOM 1428 O O . ASN A 1 189 ? 22.886 -0.499 -25.473 1.00 61.56 189 ASN A O 1
ATOM 1432 N N . LYS A 1 190 ? 24.291 -1.103 -27.111 1.00 64.88 190 LYS A N 1
ATOM 1433 C CA . LYS A 1 190 ? 25.525 -0.746 -26.382 1.00 64.88 190 LYS A CA 1
ATOM 1434 C C . LYS A 1 190 ? 25.581 0.727 -25.956 1.00 64.88 190 LYS A C 1
ATOM 1436 O O . LYS A 1 190 ? 26.008 1.004 -24.839 1.00 64.88 190 LYS A O 1
ATOM 1441 N N . ASN A 1 191 ? 25.029 1.625 -26.770 1.00 74.31 191 ASN A N 1
ATOM 1442 C CA . ASN A 1 191 ? 25.180 3.074 -26.616 1.00 74.31 191 ASN A CA 1
ATOM 1443 C C . ASN A 1 191 ? 23.988 3.760 -25.935 1.00 74.31 191 ASN A C 1
ATOM 1445 O O . ASN A 1 191 ? 23.873 4.972 -26.022 1.00 74.31 191 ASN A O 1
ATOM 1449 N N . LEU A 1 192 ? 23.078 3.019 -25.297 1.00 80.00 192 LEU A N 1
ATOM 1450 C CA . LEU A 1 192 ? 21.923 3.620 -24.622 1.00 80.00 192 LEU A CA 1
ATOM 1451 C C . LEU A 1 192 ? 22.153 3.702 -23.115 1.00 80.00 192 LEU A C 1
ATOM 1453 O O . LEU A 1 192 ? 22.670 2.753 -22.520 1.00 80.00 192 LEU A O 1
ATOM 1457 N N . LYS A 1 193 ? 21.738 4.812 -22.512 1.00 88.12 193 LYS A N 1
ATOM 1458 C CA . LYS A 1 193 ? 21.634 5.013 -21.067 1.00 88.12 193 LYS A CA 1
ATOM 1459 C C . LYS A 1 193 ? 20.226 5.509 -20.744 1.00 88.12 193 LYS A C 1
ATOM 1461 O O . LYS A 1 193 ? 19.677 6.300 -21.504 1.00 88.12 193 LYS A O 1
ATOM 1466 N N . PHE A 1 194 ? 19.659 5.062 -19.629 1.00 93.12 194 PHE A N 1
ATOM 1467 C CA . PHE A 1 194 ? 18.385 5.581 -19.133 1.00 93.12 194 PHE A CA 1
ATOM 1468 C C . PHE A 1 194 ? 18.660 6.634 -18.062 1.00 93.12 194 PHE A C 1
ATOM 1470 O O . PHE A 1 194 ? 19.506 6.435 -17.191 1.00 93.12 194 PHE A O 1
ATOM 1477 N N . VAL A 1 195 ? 17.975 7.769 -18.146 1.00 93.44 195 VAL A N 1
ATOM 1478 C CA . VAL A 1 195 ? 18.110 8.887 -17.208 1.00 93.44 195 VAL A CA 1
ATOM 1479 C C . VAL A 1 195 ? 16.747 9.180 -16.604 1.00 93.44 195 VAL A C 1
ATOM 1481 O O . VAL A 1 195 ? 15.747 9.189 -17.322 1.00 93.44 195 VAL A O 1
ATOM 1484 N N . VAL A 1 196 ? 16.728 9.393 -15.290 1.00 95.69 196 VAL A N 1
ATOM 1485 C CA . VAL A 1 196 ? 15.542 9.808 -14.539 1.00 95.69 196 VAL A CA 1
ATOM 1486 C C . VAL A 1 196 ? 15.535 11.335 -14.449 1.00 95.69 196 VAL A C 1
ATOM 1488 O O . VAL A 1 196 ? 16.552 11.945 -14.128 1.00 95.69 196 VAL A O 1
ATOM 1491 N N . ASP A 1 197 ? 14.400 11.932 -14.784 1.00 96.00 197 ASP A N 1
ATOM 1492 C CA . ASP A 1 197 ? 14.058 13.330 -14.560 1.00 96.00 197 ASP A CA 1
ATOM 1493 C C . ASP A 1 197 ? 13.357 13.433 -13.198 1.00 96.00 197 ASP A C 1
ATOM 1495 O O . ASP A 1 197 ? 12.188 13.058 -13.053 1.00 96.00 197 ASP A O 1
ATOM 1499 N N . ASP A 1 198 ? 14.097 13.886 -12.186 1.00 93.50 198 ASP A N 1
ATOM 1500 C CA . ASP A 1 198 ? 13.616 13.965 -10.804 1.00 93.50 198 ASP A CA 1
ATOM 1501 C C . ASP A 1 198 ? 12.477 14.982 -10.633 1.00 93.50 198 ASP A C 1
ATOM 1503 O O . ASP A 1 198 ? 11.646 14.807 -9.744 1.00 93.50 198 ASP A O 1
ATOM 1507 N N . ASP A 1 199 ? 12.370 15.985 -11.515 1.00 94.38 199 ASP A N 1
ATOM 1508 C CA . ASP A 1 199 ? 11.281 16.970 -11.476 1.00 94.38 199 ASP A CA 1
ATOM 1509 C C . ASP A 1 199 ? 9.941 16.359 -11.927 1.00 94.38 199 ASP A C 1
ATOM 1511 O O . ASP A 1 199 ? 8.870 16.864 -11.585 1.00 94.38 199 ASP A O 1
ATOM 1515 N N . LYS A 1 200 ? 9.984 15.258 -12.690 1.00 96.25 200 LYS A N 1
ATOM 1516 C CA . LYS A 1 200 ? 8.798 14.499 -13.127 1.00 96.25 200 LYS A CA 1
ATOM 1517 C C . LYS A 1 200 ? 8.555 13.237 -12.307 1.00 96.25 200 LYS A C 1
ATOM 1519 O O . LYS A 1 200 ? 7.447 12.701 -12.293 1.00 96.25 200 LYS A O 1
ATOM 1524 N N . CYS A 1 201 ? 9.590 12.695 -11.676 1.00 96.50 201 CYS A N 1
ATOM 1525 C CA . CYS A 1 201 ? 9.492 11.445 -10.944 1.00 96.50 201 CYS A CA 1
ATOM 1526 C C . CYS A 1 201 ? 8.659 11.625 -9.667 1.00 96.50 201 CYS A C 1
ATOM 1528 O O . CYS A 1 201 ? 9.103 12.219 -8.695 1.00 96.50 201 CYS A O 1
ATOM 1530 N N . ILE A 1 202 ? 7.477 11.009 -9.620 1.00 95.31 202 ILE A N 1
ATOM 1531 C CA . ILE A 1 202 ? 6.633 10.978 -8.409 1.00 95.31 202 ILE A CA 1
ATOM 1532 C C . ILE A 1 202 ? 7.004 9.851 -7.432 1.00 95.31 202 ILE A C 1
ATOM 1534 O O . ILE A 1 202 ? 6.214 9.502 -6.560 1.00 95.31 202 ILE A O 1
ATOM 1538 N N . TYR A 1 203 ? 8.140 9.181 -7.646 1.00 96.75 203 TYR A N 1
ATOM 1539 C CA . TYR A 1 203 ? 8.598 8.039 -6.846 1.00 96.75 203 TYR A CA 1
ATOM 1540 C C . TYR A 1 203 ? 7.520 6.953 -6.647 1.00 96.75 203 TYR A C 1
ATOM 1542 O O . TYR A 1 203 ? 7.397 6.359 -5.580 1.00 96.75 203 TYR A O 1
ATOM 1550 N N . CYS A 1 204 ? 6.733 6.631 -7.683 1.00 95.31 204 CYS A N 1
ATOM 1551 C CA . CYS A 1 204 ? 5.691 5.602 -7.560 1.00 95.31 204 CYS A CA 1
ATOM 1552 C C . CYS A 1 204 ? 6.252 4.171 -7.462 1.00 95.31 204 CYS A C 1
ATOM 1554 O O . CYS A 1 204 ? 5.639 3.332 -6.812 1.00 95.31 204 CYS A O 1
ATOM 1556 N N . GLY A 1 205 ? 7.404 3.885 -8.081 1.00 94.50 205 GLY A N 1
ATOM 1557 C CA . GLY A 1 205 ? 8.044 2.560 -8.060 1.00 94.50 205 GLY A CA 1
ATOM 1558 C C . GLY A 1 205 ? 7.661 1.616 -9.210 1.00 94.50 205 GLY A C 1
ATOM 1559 O O . GLY A 1 205 ? 8.177 0.504 -9.280 1.00 94.50 205 GLY A O 1
ATOM 1560 N N . ALA A 1 206 ? 6.826 2.038 -10.170 1.00 94.62 206 ALA A N 1
ATOM 1561 C CA . ALA A 1 206 ? 6.455 1.196 -11.320 1.00 94.62 206 ALA A CA 1
ATOM 1562 C C . ALA A 1 206 ? 7.681 0.712 -12.130 1.00 94.62 206 ALA A C 1
ATOM 1564 O O . ALA A 1 206 ? 7.766 -0.451 -12.526 1.00 94.62 206 ALA A O 1
ATOM 1565 N N . CYS A 1 207 ? 8.675 1.587 -12.318 1.00 95.31 207 CYS A N 1
ATOM 1566 C CA . CYS A 1 207 ? 9.932 1.278 -13.003 1.00 95.31 207 CYS A CA 1
ATOM 1567 C C . CYS A 1 207 ? 10.800 0.256 -12.248 1.00 95.31 207 CYS A C 1
ATOM 1569 O O . CYS A 1 207 ? 11.366 -0.643 -12.872 1.00 95.31 207 CYS A O 1
ATOM 1571 N N . MET A 1 208 ? 10.853 0.349 -10.917 1.00 93.81 208 MET A N 1
ATOM 1572 C CA . MET A 1 208 ? 11.525 -0.625 -10.056 1.00 93.81 208 MET A CA 1
ATOM 1573 C C . MET A 1 208 ? 10.863 -1.999 -10.186 1.00 93.81 208 MET A C 1
ATOM 1575 O O . MET A 1 208 ? 11.552 -2.997 -10.388 1.00 93.81 208 MET A O 1
ATOM 1579 N N . ASN A 1 209 ? 9.530 -2.037 -10.142 1.00 92.00 209 ASN A N 1
ATOM 1580 C CA . ASN A 1 209 ? 8.762 -3.278 -10.156 1.00 92.00 209 ASN A CA 1
ATOM 1581 C C . ASN A 1 209 ? 8.752 -3.989 -11.518 1.00 92.00 209 ASN A C 1
ATOM 1583 O O . ASN A 1 209 ? 8.724 -5.219 -11.564 1.00 92.00 209 ASN A O 1
ATOM 1587 N N . ILE A 1 210 ? 8.834 -3.255 -12.634 1.00 93.12 210 ILE A N 1
ATOM 1588 C CA . ILE A 1 210 ? 8.948 -3.880 -13.961 1.00 93.12 210 ILE A CA 1
ATOM 1589 C C . ILE A 1 210 ? 10.374 -4.360 -14.273 1.00 93.12 210 ILE A C 1
ATOM 1591 O O . ILE A 1 210 ? 10.557 -5.151 -15.197 1.00 93.12 210 ILE A O 1
ATOM 1595 N N . CYS A 1 211 ? 11.396 -3.867 -13.560 1.00 94.31 211 CYS A N 1
ATOM 1596 C CA . CYS A 1 211 ? 12.795 -4.072 -13.926 1.00 94.31 211 CYS A CA 1
ATOM 1597 C C . CYS A 1 211 ? 13.255 -5.521 -13.673 1.00 94.31 211 CYS A C 1
ATOM 1599 O O . CYS A 1 211 ? 13.477 -5.912 -12.523 1.00 94.31 211 CYS A O 1
ATOM 1601 N N . PRO A 1 212 ? 13.505 -6.324 -14.726 1.00 92.88 212 PRO A N 1
ATOM 1602 C CA . PRO A 1 212 ? 13.861 -7.730 -14.551 1.00 92.88 212 PRO A CA 1
ATOM 1603 C C . PRO A 1 212 ? 15.263 -7.921 -13.963 1.00 92.88 212 PRO A C 1
ATOM 1605 O O . PRO A 1 212 ? 15.529 -8.945 -13.337 1.00 92.88 212 PRO A O 1
ATOM 1608 N N . SER A 1 213 ? 16.165 -6.953 -14.159 1.00 94.31 213 SER A N 1
ATOM 1609 C CA . SER A 1 213 ? 17.531 -7.008 -13.634 1.00 94.31 213 SER A CA 1
ATOM 1610 C C . SER A 1 213 ? 17.687 -6.353 -12.263 1.00 94.31 213 SER A C 1
ATOM 1612 O O . SER A 1 213 ? 18.792 -6.358 -11.727 1.00 94.31 213 SER A O 1
ATOM 1614 N N . LYS A 1 214 ? 16.600 -5.810 -11.689 1.00 94.38 214 LYS A N 1
ATOM 1615 C CA . LYS A 1 214 ? 16.596 -5.115 -10.392 1.00 94.38 214 LYS A CA 1
ATOM 1616 C C . LYS A 1 214 ? 17.688 -4.042 -10.286 1.00 94.38 214 LYS A C 1
ATOM 1618 O O . LYS A 1 214 ? 18.334 -3.902 -9.256 1.00 94.38 214 LYS A O 1
ATOM 1623 N N . SER A 1 215 ? 17.894 -3.287 -11.363 1.00 95.69 215 SER A N 1
ATOM 1624 C CA . SER A 1 215 ? 18.924 -2.244 -11.437 1.00 95.69 215 SER A CA 1
ATOM 1625 C C . SER A 1 215 ? 18.562 -0.950 -10.705 1.00 95.69 215 SER A C 1
ATOM 1627 O O . SER A 1 215 ? 19.344 -0.012 -10.741 1.00 95.69 215 SER A O 1
ATOM 1629 N N . PHE A 1 216 ? 17.374 -0.845 -10.113 1.00 95.94 216 PHE A N 1
ATOM 1630 C CA . PHE A 1 216 ? 16.935 0.372 -9.439 1.00 95.94 216 PHE A CA 1
ATOM 1631 C C . PHE A 1 216 ? 17.362 0.364 -7.971 1.00 95.94 216 PHE A C 1
ATOM 1633 O O . PHE A 1 216 ? 17.011 -0.552 -7.228 1.00 95.94 216 PHE A O 1
ATOM 1640 N N . ILE A 1 217 ? 18.073 1.412 -7.561 1.00 95.81 217 ILE A N 1
ATOM 1641 C CA . ILE A 1 217 ? 18.201 1.821 -6.163 1.00 95.81 217 ILE A CA 1
ATOM 1642 C C . ILE A 1 217 ? 17.091 2.837 -5.928 1.00 95.81 217 ILE A C 1
ATOM 1644 O O . ILE A 1 217 ? 17.026 3.852 -6.622 1.00 95.81 217 ILE A O 1
ATOM 1648 N N . PHE A 1 218 ? 16.187 2.525 -5.008 1.00 94.81 218 PHE A N 1
ATOM 1649 C CA . PHE A 1 218 ? 14.920 3.226 -4.900 1.00 94.81 218 PHE A CA 1
ATOM 1650 C C . PHE A 1 218 ? 14.504 3.383 -3.443 1.00 94.81 218 PHE A C 1
ATOM 1652 O O . PHE A 1 218 ? 14.467 2.403 -2.700 1.00 94.81 218 PHE A O 1
ATOM 1659 N N . GLU A 1 219 ? 14.150 4.605 -3.066 1.00 94.75 219 GLU A N 1
ATOM 1660 C CA . GLU A 1 219 ? 13.551 4.935 -1.778 1.00 94.75 219 GLU A CA 1
ATOM 1661 C C . GLU A 1 219 ? 12.348 5.847 -2.004 1.00 94.75 219 GLU A C 1
ATOM 1663 O O . GLU A 1 219 ? 12.284 6.601 -2.978 1.00 94.75 219 GLU A O 1
ATOM 1668 N N . ARG A 1 220 ? 11.376 5.764 -1.100 1.00 95.06 220 ARG A N 1
ATOM 1669 C CA . ARG A 1 220 ? 10.153 6.558 -1.140 1.00 95.06 220 ARG A CA 1
ATOM 1670 C C . ARG A 1 220 ? 9.761 6.944 0.270 1.00 95.06 220 ARG A C 1
ATOM 1672 O O . ARG A 1 220 ? 9.760 6.103 1.167 1.00 95.06 220 ARG A O 1
ATOM 1679 N N . GLU A 1 221 ? 9.340 8.187 0.414 1.00 94.94 221 GLU A N 1
ATOM 1680 C CA . GLU A 1 221 ? 8.827 8.738 1.655 1.00 94.94 221 GLU A CA 1
ATOM 1681 C C . GLU A 1 221 ? 7.338 9.047 1.508 1.00 94.94 221 GLU A C 1
ATOM 1683 O O . GLU A 1 221 ? 6.885 9.555 0.478 1.00 94.94 221 GLU A O 1
ATOM 1688 N N . PHE A 1 222 ? 6.571 8.723 2.546 1.00 95.56 222 PHE A N 1
ATOM 1689 C CA . PHE A 1 222 ? 5.147 9.021 2.611 1.00 95.56 222 PHE A CA 1
ATOM 1690 C C . PHE A 1 222 ? 4.874 10.089 3.658 1.00 95.56 222 PHE A C 1
ATOM 1692 O O . PHE A 1 222 ? 5.459 10.069 4.742 1.00 95.56 222 PHE A O 1
ATOM 1699 N N . GLU A 1 223 ? 3.904 10.947 3.375 1.00 94.75 223 GLU A N 1
ATOM 1700 C CA . GLU A 1 223 ? 3.330 11.858 4.354 1.00 94.75 223 GLU A CA 1
ATOM 1701 C C . GLU A 1 223 ? 1.818 11.692 4.439 1.00 94.75 223 GLU A C 1
ATOM 1703 O O . GLU A 1 223 ? 1.153 11.292 3.483 1.00 94.75 223 GLU A O 1
ATOM 1708 N N . ARG A 1 224 ? 1.269 11.988 5.615 1.00 92.06 224 ARG A N 1
ATOM 1709 C CA . ARG A 1 224 ? -0.172 11.978 5.842 1.00 92.06 224 ARG A CA 1
ATOM 1710 C C . ARG A 1 224 ? -0.739 13.348 5.484 1.00 92.06 224 ARG A C 1
ATOM 1712 O O . ARG A 1 224 ? -0.285 14.347 6.032 1.00 92.06 224 ARG A O 1
ATOM 1719 N N . VAL A 1 225 ? -1.761 13.383 4.633 1.00 89.69 225 VAL A N 1
ATOM 1720 C CA . VAL A 1 225 ? -2.297 14.643 4.079 1.00 89.69 225 VAL A CA 1
ATOM 1721 C C . VAL A 1 225 ? -3.630 15.088 4.695 1.00 89.69 225 VAL A C 1
ATOM 1723 O O . VAL A 1 225 ? -4.191 16.101 4.278 1.00 89.69 225 VAL A O 1
ATOM 1726 N N . ASN A 1 226 ? -4.155 14.359 5.691 1.00 79.88 226 ASN A N 1
ATOM 1727 C CA . ASN A 1 226 ? -5.418 14.692 6.369 1.00 79.88 226 ASN A CA 1
ATOM 1728 C C . ASN A 1 226 ? -5.598 14.161 7.798 1.00 79.88 226 ASN A C 1
ATOM 1730 O O . ASN A 1 226 ? -5.052 13.097 8.169 1.00 79.88 226 ASN A O 1
#